Protein AF-A0A7C2TQ72-F1 (afdb_monomer)

Radius of gyration: 16.27 Å; Cα contacts (8 Å, |Δi|>4): 417; chains: 1; bounding box: 36×36×51 Å

Secondary structure (DSSP, 8-state):
--SHHHHHHHHIIIIIII---TT-EEEES-TTSHHHHHHHHHHHHTT-EEEEEESSHHHHHHHHHTT-SEEEETTTS-HHHHHHHHTTTS-EEEEEE-S-TTTHHHHHHHEEEEEEEEE---TT-S-----HHHHHHTT-EEEE-----HHHHHHHHHHHHTTSS---EEEEEEGGGHHHHHHHHHTT--SSEEEEE-

Sequence (198 aa):
AAFPLVFLTAWHMLVTRAGVRPGETVLVIAAGSGVGMAAIQIAKLFGARVLATAGTEAKLQKAKELGADEVINHSTQDLLQEVKRLTERRGVDIVIEHVGTAVFEKCVLSLAPGGRLVTCGVTSGYETRLDLRYLFSRQLSLLGSFMGSKGELLEAFTFFVQGRLKPIIDRIFPLEEAAAAQRLMEERAHFGKILLKP

Structure (mmCIF, N/CA/C/O backbone):
data_AF-A0A7C2TQ72-F1
#
_entry.id   AF-A0A7C2TQ72-F1
#
loop_
_atom_site.group_PDB
_atom_site.id
_atom_site.type_symbol
_atom_site.label_atom_id
_atom_site.label_alt_id
_atom_site.label_comp_id
_atom_site.label_asym_id
_atom_site.label_entity_id
_atom_site.label_seq_id
_atom_site.pdbx_PDB_ins_code
_atom_site.Cartn_x
_atom_site.Cartn_y
_atom_site.Cartn_z
_atom_site.occupancy
_atom_site.B_iso_or_equiv
_atom_site.auth_seq_id
_atom_site.auth_comp_id
_atom_site.auth_asym_id
_atom_site.auth_atom_id
_atom_site.pdbx_PDB_model_num
ATOM 1 N N . ALA A 1 1 ? -0.143 -8.608 -19.940 1.00 87.94 1 ALA A N 1
ATOM 2 C CA . ALA A 1 1 ? 1.087 -8.715 -19.120 1.00 87.94 1 ALA A CA 1
ATOM 3 C C . ALA A 1 1 ? 1.027 -7.940 -17.792 1.00 87.94 1 ALA A C 1
ATOM 5 O O . ALA A 1 1 ? 1.505 -8.457 -16.796 1.00 87.94 1 ALA A O 1
ATOM 6 N N . ALA A 1 2 ? 0.449 -6.729 -17.731 1.00 94.31 2 ALA A N 1
ATOM 7 C CA . ALA A 1 2 ? 0.560 -5.851 -16.552 1.00 94.31 2 ALA A CA 1
ATOM 8 C C . ALA A 1 2 ? -0.348 -6.186 -15.344 1.00 94.31 2 ALA A C 1
ATOM 10 O O . ALA A 1 2 ? -0.064 -5.736 -14.238 1.00 94.31 2 ALA A O 1
ATOM 11 N N . PHE A 1 3 ? -1.435 -6.936 -15.550 1.00 96.12 3 PHE A N 1
ATOM 12 C CA . PHE A 1 3 ? -2.470 -7.163 -14.534 1.00 96.12 3 PHE A CA 1
ATOM 13 C C . PHE A 1 3 ? -2.121 -8.235 -13.478 1.00 96.12 3 PHE A C 1
ATOM 15 O O . PHE A 1 3 ? -2.123 -7.910 -12.293 1.00 96.12 3 PHE A O 1
ATOM 22 N N . PRO A 1 4 ? -1.784 -9.491 -13.842 1.00 96.06 4 PRO A N 1
ATOM 23 C CA . PRO A 1 4 ? -1.998 -10.623 -12.936 1.00 96.06 4 PRO A CA 1
ATOM 24 C C . PRO A 1 4 ? -1.265 -10.527 -11.598 1.00 96.06 4 PRO A C 1
ATOM 26 O O . PRO A 1 4 ? -1.890 -10.631 -10.552 1.00 96.06 4 PRO A O 1
ATOM 29 N N . LEU A 1 5 ? 0.049 -10.290 -11.621 1.00 96.75 5 LEU A N 1
ATOM 30 C CA . LEU A 1 5 ? 0.881 -10.388 -10.420 1.00 96.75 5 LEU A CA 1
ATOM 31 C C . LEU A 1 5 ? 0.492 -9.366 -9.345 1.00 96.75 5 LEU A C 1
ATOM 33 O O . LEU A 1 5 ? 0.296 -9.722 -8.190 1.00 96.75 5 LEU A O 1
ATOM 37 N N . VAL A 1 6 ? 0.401 -8.087 -9.715 1.00 96.88 6 VAL A N 1
ATOM 38 C CA . VAL A 1 6 ? 0.225 -7.012 -8.727 1.00 96.88 6 VAL A CA 1
ATOM 39 C C . VAL A 1 6 ? -1.213 -6.908 -8.236 1.00 96.88 6 VAL A C 1
ATOM 41 O O . VAL A 1 6 ? -1.424 -6.626 -7.060 1.00 96.88 6 VAL A O 1
ATOM 44 N N . PHE A 1 7 ? -2.189 -7.193 -9.103 1.00 98.19 7 PHE A N 1
ATOM 45 C CA . PHE A 1 7 ? -3.590 -7.241 -8.699 1.00 98.19 7 PHE A CA 1
ATOM 46 C C . PHE A 1 7 ? -3.885 -8.467 -7.846 1.00 98.19 7 PHE A C 1
ATOM 48 O O . PHE A 1 7 ? -4.606 -8.322 -6.870 1.00 98.19 7 PHE A O 1
ATOM 55 N N . LEU A 1 8 ? -3.286 -9.629 -8.133 1.00 98.50 8 LEU A N 1
ATOM 56 C CA . LEU A 1 8 ? -3.414 -10.802 -7.267 1.00 98.50 8 LEU A CA 1
ATOM 57 C C . LEU A 1 8 ? -2.892 -10.517 -5.857 1.00 98.50 8 LEU A C 1
ATOM 59 O O . LEU A 1 8 ? -3.605 -10.747 -4.886 1.00 98.50 8 LEU A O 1
ATOM 63 N N . THR A 1 9 ? -1.680 -9.970 -5.742 1.00 98.31 9 THR A N 1
ATOM 64 C CA . THR A 1 9 ? -1.101 -9.645 -4.433 1.00 98.31 9 THR A CA 1
ATOM 65 C C . THR A 1 9 ? -1.949 -8.615 -3.687 1.00 98.31 9 THR A C 1
ATOM 67 O O . THR A 1 9 ? -2.278 -8.826 -2.523 1.00 98.31 9 THR A O 1
ATOM 70 N N . ALA A 1 10 ? -2.348 -7.519 -4.34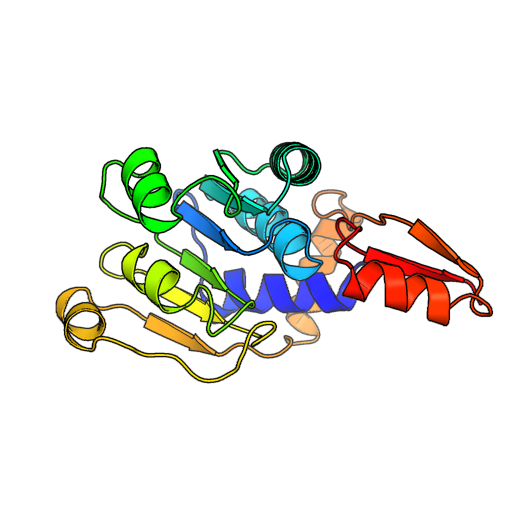3 1.00 98.44 10 ALA A N 1
ATOM 71 C CA . ALA A 1 10 ? -3.170 -6.487 -3.707 1.00 98.44 10 ALA A CA 1
ATOM 72 C C . ALA A 1 10 ? -4.566 -7.006 -3.317 1.00 98.44 10 ALA A C 1
ATOM 74 O O . ALA A 1 10 ? -5.068 -6.656 -2.249 1.00 98.44 10 ALA A O 1
ATOM 75 N N . TRP A 1 11 ? -5.167 -7.869 -4.144 1.00 98.69 11 TRP A N 1
ATOM 76 C CA . TRP A 1 11 ? -6.440 -8.529 -3.855 1.00 98.69 11 TRP A CA 1
ATOM 77 C C . TRP A 1 11 ? -6.322 -9.421 -2.629 1.00 98.69 11 TRP A C 1
ATOM 79 O O . TRP A 1 11 ? -7.085 -9.258 -1.682 1.00 98.69 11 TRP A O 1
ATOM 89 N N . HIS A 1 12 ? -5.317 -10.296 -2.593 1.00 98.69 12 HIS A N 1
ATOM 90 C CA . HIS A 1 12 ? -5.090 -11.172 -1.451 1.00 98.69 12 HIS A CA 1
ATOM 91 C C . HIS A 1 12 ? -4.866 -10.364 -0.164 1.00 98.69 12 HIS A C 1
ATOM 93 O O . HIS A 1 12 ? -5.465 -10.662 0.868 1.00 98.69 12 HIS A O 1
ATOM 99 N N . MET A 1 13 ? -4.074 -9.286 -0.225 1.00 98.75 13 MET A N 1
ATOM 100 C CA . MET A 1 13 ? -3.836 -8.418 0.932 1.00 98.75 13 MET A CA 1
ATOM 101 C C . MET A 1 13 ? -5.116 -7.748 1.448 1.00 98.75 13 MET A C 1
ATOM 103 O O . MET A 1 13 ? -5.379 -7.797 2.648 1.00 98.75 13 MET A O 1
ATOM 107 N N . LEU A 1 14 ? -5.903 -7.117 0.572 1.00 98.50 14 LEU A N 1
ATOM 108 C CA . LEU A 1 14 ? -7.080 -6.339 0.977 1.00 98.50 14 LEU A CA 1
ATOM 109 C C . LEU A 1 14 ? -8.308 -7.205 1.253 1.00 98.50 14 LEU A C 1
ATOM 111 O O . LEU A 1 14 ? -8.985 -7.012 2.260 1.00 98.50 14 LEU A O 1
ATOM 115 N N . VAL A 1 15 ? -8.611 -8.141 0.362 1.00 98.44 15 VAL A N 1
ATOM 116 C CA . VAL A 1 15 ? -9.861 -8.907 0.388 1.00 98.44 15 VAL A CA 1
ATOM 117 C C . VAL A 1 15 ? -9.726 -10.111 1.311 1.00 98.44 15 VAL A C 1
ATOM 119 O O . VAL A 1 15 ? -10.548 -10.293 2.200 1.00 98.44 15 VAL A O 1
ATOM 122 N N . THR A 1 16 ? -8.660 -10.893 1.168 1.00 98.25 16 THR A N 1
ATOM 123 C CA . THR A 1 16 ? -8.538 -12.176 1.879 1.00 98.25 16 THR A CA 1
ATOM 124 C C . THR A 1 16 ? -7.865 -12.040 3.235 1.00 98.25 16 THR A C 1
ATOM 126 O O . THR A 1 16 ? -8.312 -12.633 4.214 1.00 98.25 16 THR A O 1
ATOM 129 N N . ARG A 1 17 ? -6.774 -11.272 3.316 1.00 98.62 17 ARG A N 1
ATOM 130 C CA . ARG A 1 17 ? -6.015 -11.108 4.562 1.00 98.62 17 ARG A CA 1
ATOM 131 C C . ARG A 1 17 ? -6.629 -10.045 5.452 1.00 98.62 17 ARG A C 1
ATOM 133 O O . ARG A 1 17 ? -6.893 -10.325 6.616 1.00 98.62 17 ARG A O 1
ATOM 140 N N . ALA A 1 18 ? -6.847 -8.844 4.922 1.00 98.56 18 ALA A N 1
ATOM 141 C CA . ALA A 1 18 ? -7.459 -7.783 5.703 1.00 98.56 18 ALA A CA 1
ATOM 142 C C . ALA A 1 18 ? -8.973 -7.998 5.846 1.00 98.56 18 ALA A C 1
ATOM 144 O O . ALA A 1 18 ? -9.495 -7.832 6.941 1.00 98.56 18 ALA A O 1
ATOM 145 N N . GLY A 1 19 ? -9.679 -8.403 4.789 1.00 98.44 19 GLY A N 1
ATOM 146 C CA . GLY A 1 19 ? -11.139 -8.490 4.824 1.00 98.44 19 GLY A CA 1
ATOM 147 C C . GLY A 1 19 ? -11.784 -7.109 4.783 1.00 98.44 19 GLY A C 1
ATOM 148 O O . GLY A 1 19 ? -12.598 -6.798 5.654 1.00 98.44 19 GLY A O 1
ATOM 149 N N . VAL A 1 20 ? -11.372 -6.280 3.815 1.00 98.69 20 VAL A N 1
ATOM 150 C CA . VAL A 1 20 ? -11.868 -4.909 3.623 1.00 98.69 20 VAL A CA 1
ATOM 151 C C . VAL A 1 20 ? -13.392 -4.854 3.520 1.00 98.69 20 VAL A C 1
ATOM 153 O O . VAL A 1 20 ? -14.020 -5.688 2.864 1.00 98.69 20 VAL A O 1
ATOM 156 N N . ARG A 1 21 ? -13.989 -3.856 4.174 1.00 98.31 21 ARG A N 1
ATOM 157 C CA . ARG A 1 21 ? -15.437 -3.626 4.210 1.00 98.31 21 ARG A CA 1
ATOM 158 C C . ARG A 1 21 ? -15.787 -2.217 3.721 1.00 98.31 21 ARG A C 1
ATOM 160 O O . ARG A 1 21 ? -14.982 -1.298 3.882 1.00 98.31 21 ARG A O 1
ATOM 167 N N . PRO A 1 22 ? -17.002 -2.017 3.179 1.00 98.44 22 PRO A N 1
ATOM 168 C CA . PRO A 1 22 ? -17.492 -0.684 2.849 1.00 98.44 22 PRO A CA 1
ATOM 169 C C . PRO A 1 22 ? -17.429 0.269 4.047 1.00 98.44 22 PRO A C 1
ATOM 171 O O . PRO A 1 22 ? -17.750 -0.116 5.172 1.00 98.44 22 PRO A O 1
ATOM 174 N N . GLY A 1 23 ? -17.028 1.516 3.798 1.00 97.81 23 GLY A N 1
ATOM 175 C CA . GLY A 1 23 ? -16.918 2.565 4.817 1.00 97.81 23 GLY A CA 1
ATOM 176 C C . GLY A 1 23 ? -15.626 2.551 5.642 1.00 97.81 23 GLY A C 1
ATOM 177 O O . GLY A 1 23 ? -15.343 3.534 6.325 1.00 97.81 23 GLY A O 1
ATOM 178 N N . GLU A 1 24 ? -14.810 1.498 5.561 1.00 98.75 24 GLU A N 1
ATOM 179 C CA . GLU A 1 24 ? -13.492 1.492 6.200 1.00 98.75 24 GLU A CA 1
ATOM 180 C C . GLU A 1 24 ? -12.530 2.471 5.520 1.00 98.75 24 GLU A C 1
ATOM 182 O O . GLU A 1 24 ? -12.627 2.753 4.323 1.00 98.75 24 GLU A O 1
ATOM 187 N N . THR A 1 25 ? -11.565 2.978 6.286 1.00 98.94 25 THR A N 1
ATOM 188 C CA . THR A 1 25 ? -10.475 3.806 5.769 1.00 98.94 25 THR A CA 1
ATOM 189 C C . THR A 1 25 ? -9.218 2.964 5.565 1.00 98.94 25 THR A C 1
ATOM 191 O O . THR A 1 25 ? -8.726 2.325 6.496 1.00 98.94 25 THR A O 1
ATOM 194 N N . VAL A 1 26 ? -8.667 2.995 4.354 1.00 98.94 26 VAL A N 1
ATOM 195 C CA . VAL A 1 26 ? -7.472 2.254 3.941 1.00 98.94 26 VAL A CA 1
ATOM 196 C C . VAL A 1 26 ? -6.336 3.231 3.656 1.00 98.94 26 VAL A C 1
ATOM 198 O O . VAL A 1 26 ? -6.474 4.119 2.819 1.00 98.94 26 VAL A O 1
ATOM 201 N N . LEU A 1 27 ? -5.192 3.042 4.309 1.00 98.94 27 LEU A N 1
ATOM 202 C CA . LEU A 1 27 ? -3.936 3.701 3.961 1.00 98.94 27 LEU A CA 1
ATOM 203 C C . LEU A 1 27 ? -3.134 2.818 3.003 1.00 98.94 27 LEU A C 1
ATOM 205 O O . LEU A 1 27 ? -2.708 1.721 3.365 1.00 98.94 27 LEU A O 1
ATOM 209 N N . VAL A 1 28 ? -2.885 3.312 1.795 1.00 98.88 28 VAL A N 1
ATOM 210 C CA . VAL A 1 28 ? -2.061 2.651 0.783 1.00 98.88 28 VAL A CA 1
ATOM 211 C C . VAL A 1 28 ? -0.689 3.308 0.728 1.00 98.88 28 VAL A C 1
ATOM 213 O O . VAL A 1 28 ? -0.548 4.475 0.348 1.00 98.88 28 VAL A O 1
ATOM 216 N N . ILE A 1 29 ? 0.343 2.545 1.081 1.00 98.62 29 ILE A N 1
ATOM 217 C CA . ILE A 1 29 ? 1.726 3.001 0.997 1.00 98.62 29 ILE A CA 1
ATOM 218 C C . ILE A 1 29 ? 2.253 2.840 -0.431 1.00 98.62 29 ILE A C 1
ATOM 220 O O . ILE A 1 29 ? 1.990 1.840 -1.094 1.00 98.62 29 ILE A O 1
ATOM 224 N N . ALA A 1 30 ? 3.034 3.825 -0.888 1.00 97.62 30 ALA A N 1
ATOM 225 C CA . ALA A 1 30 ? 3.708 3.811 -2.185 1.00 97.62 30 ALA A CA 1
ATOM 226 C C . ALA A 1 30 ? 2.740 3.612 -3.367 1.00 97.62 30 ALA A C 1
ATOM 228 O O . ALA A 1 30 ? 2.906 2.713 -4.188 1.00 97.62 30 ALA A O 1
ATOM 229 N N . ALA A 1 31 ? 1.769 4.516 -3.499 1.00 97.56 31 ALA A N 1
ATOM 230 C CA . ALA A 1 31 ? 0.726 4.537 -4.527 1.00 97.56 31 ALA A CA 1
ATOM 231 C C . ALA A 1 31 ? 1.235 4.369 -5.969 1.00 97.56 31 ALA A C 1
ATOM 233 O O . ALA A 1 31 ? 0.544 3.800 -6.806 1.00 97.56 31 ALA A O 1
ATOM 234 N N . GLY A 1 32 ? 2.448 4.851 -6.262 1.00 95.50 32 GLY A N 1
ATOM 235 C CA . GLY A 1 32 ? 3.065 4.701 -7.581 1.00 95.50 32 GLY A CA 1
ATOM 236 C C . GLY A 1 32 ? 3.670 3.329 -7.870 1.00 95.50 32 GLY A C 1
ATOM 237 O O . GLY A 1 32 ? 4.138 3.112 -8.985 1.00 95.50 32 GLY A O 1
ATOM 238 N N . SER A 1 33 ? 3.693 2.417 -6.897 1.00 96.81 33 SER A N 1
ATOM 239 C CA . SER A 1 33 ? 4.116 1.033 -7.098 1.00 96.81 33 SER A CA 1
ATOM 240 C C . SER A 1 33 ? 3.012 0.225 -7.786 1.00 96.81 33 SER A C 1
ATOM 242 O O . SER A 1 33 ? 1.845 0.615 -7.806 1.00 96.81 33 SER A O 1
ATOM 244 N N . GLY A 1 34 ? 3.366 -0.949 -8.312 1.00 97.31 34 GLY A N 1
ATOM 245 C CA . GLY A 1 34 ? 2.378 -1.858 -8.889 1.00 97.31 34 GLY A CA 1
ATOM 246 C C . GLY A 1 34 ? 1.322 -2.338 -7.882 1.00 97.31 34 GLY A C 1
ATOM 247 O O . GLY A 1 34 ? 0.149 -2.419 -8.236 1.00 97.31 34 GLY A O 1
ATOM 248 N N . VAL A 1 35 ? 1.723 -2.633 -6.638 1.00 97.81 35 VAL A N 1
ATOM 249 C CA . VAL A 1 35 ? 0.795 -3.055 -5.572 1.00 97.81 35 VAL A CA 1
ATOM 250 C C . VAL A 1 35 ? -0.041 -1.870 -5.095 1.00 97.81 35 VAL A C 1
ATOM 252 O O . VAL A 1 35 ? -1.253 -2.006 -4.968 1.00 97.81 35 VAL A O 1
ATOM 255 N N . GLY A 1 36 ? 0.569 -0.696 -4.909 1.00 98.19 36 GLY A N 1
ATOM 256 C CA . GLY A 1 36 ? -0.114 0.515 -4.458 1.00 98.19 36 GLY A CA 1
ATOM 257 C C . GLY A 1 36 ? -1.215 0.959 -5.422 1.00 98.19 36 GLY A C 1
ATOM 258 O O . GLY A 1 36 ? -2.357 1.148 -5.004 1.00 98.19 36 GLY A O 1
ATOM 259 N N . MET A 1 37 ? -0.923 1.029 -6.726 1.00 98.06 37 MET A N 1
ATOM 260 C CA . MET A 1 37 ? -1.931 1.405 -7.728 1.00 98.06 37 MET A CA 1
ATOM 261 C C . MET A 1 37 ? -3.112 0.421 -7.785 1.00 98.06 37 MET A C 1
ATOM 263 O O . MET A 1 37 ? -4.241 0.818 -8.074 1.00 98.06 37 MET A O 1
ATOM 267 N N . ALA A 1 38 ? -2.858 -0.868 -7.532 1.00 98.56 38 ALA A N 1
ATOM 268 C CA . ALA A 1 38 ? -3.884 -1.903 -7.540 1.00 98.56 38 ALA A CA 1
ATOM 269 C C . ALA A 1 38 ? -4.709 -1.846 -6.248 1.00 98.56 38 ALA A C 1
ATOM 271 O O . ALA A 1 38 ? -5.934 -1.920 -6.298 1.00 98.56 38 ALA A O 1
ATOM 272 N N . ALA A 1 39 ? -4.049 -1.640 -5.106 1.00 98.75 39 ALA A N 1
ATOM 273 C CA . ALA A 1 39 ? -4.679 -1.529 -3.798 1.00 98.75 39 ALA A CA 1
ATOM 274 C C . ALA A 1 39 ? -5.645 -0.341 -3.710 1.00 98.75 39 ALA A C 1
ATOM 276 O O . ALA A 1 39 ? -6.726 -0.502 -3.153 1.00 98.75 39 ALA A O 1
ATOM 277 N N . ILE A 1 40 ? -5.312 0.813 -4.305 1.00 98.88 40 ILE A N 1
ATOM 278 C CA . ILE A 1 40 ? -6.236 1.960 -4.390 1.00 98.88 40 ILE A CA 1
ATOM 279 C C . ILE A 1 40 ? -7.533 1.532 -5.082 1.00 98.88 40 ILE A C 1
ATOM 281 O O . ILE A 1 40 ? -8.612 1.644 -4.507 1.00 98.88 40 ILE A O 1
ATOM 285 N N . GLN A 1 41 ? -7.423 0.978 -6.290 1.00 98.81 41 GLN A N 1
ATOM 286 C CA . GLN A 1 41 ? -8.587 0.594 -7.088 1.00 98.81 41 GLN A CA 1
ATOM 287 C C . GLN A 1 41 ? -9.424 -0.489 -6.403 1.00 98.81 41 GLN A C 1
ATOM 289 O O . GLN A 1 41 ? -10.648 -0.398 -6.388 1.00 98.81 41 GLN A O 1
ATOM 294 N N . ILE A 1 42 ? -8.778 -1.493 -5.801 1.00 98.75 42 ILE A N 1
ATOM 295 C CA . ILE A 1 42 ? -9.465 -2.568 -5.077 1.00 98.75 42 ILE A CA 1
ATOM 296 C C . ILE A 1 42 ? -10.155 -2.011 -3.829 1.00 98.75 42 ILE A C 1
ATOM 298 O O . ILE A 1 42 ? -11.325 -2.293 -3.613 1.00 98.75 42 ILE A O 1
ATOM 302 N N . ALA A 1 43 ? -9.508 -1.163 -3.032 1.00 98.81 43 ALA A N 1
ATOM 303 C CA . ALA A 1 43 ? -10.164 -0.560 -1.872 1.00 98.81 43 ALA A CA 1
ATOM 304 C C . ALA A 1 43 ? -11.406 0.258 -2.284 1.00 98.81 43 ALA A C 1
ATOM 306 O O . ALA A 1 43 ? -12.472 0.111 -1.683 1.00 98.81 43 ALA A O 1
ATOM 307 N N . LYS A 1 44 ? -11.317 1.044 -3.368 1.00 98.75 44 LYS A N 1
ATOM 308 C CA . LYS A 1 44 ? -12.475 1.776 -3.913 1.00 98.75 44 LYS A CA 1
ATOM 309 C C . LYS A 1 44 ? -13.562 0.856 -4.457 1.00 98.75 44 LYS A C 1
ATOM 311 O O . LYS A 1 44 ? -14.740 1.142 -4.252 1.00 98.75 44 LYS A O 1
ATOM 316 N N . LEU A 1 45 ? -13.194 -0.262 -5.082 1.00 98.50 45 LEU A N 1
ATOM 317 C CA . LEU A 1 45 ? -14.135 -1.285 -5.547 1.00 98.50 45 LEU A CA 1
ATOM 318 C C . LEU A 1 45 ? -15.026 -1.808 -4.409 1.00 98.50 45 LEU A C 1
ATOM 320 O O . LEU A 1 45 ? -16.206 -2.070 -4.637 1.00 98.50 45 LEU A O 1
ATOM 324 N N . PHE A 1 46 ? -14.471 -1.912 -3.199 1.00 98.50 46 PHE A N 1
ATOM 325 C CA . PHE A 1 46 ? -15.158 -2.362 -1.984 1.00 98.50 46 PHE A CA 1
ATOM 326 C C . PHE A 1 46 ? -15.790 -1.219 -1.167 1.00 98.50 46 PHE A C 1
ATOM 328 O O . PHE A 1 46 ? -16.251 -1.446 -0.052 1.00 98.50 46 PHE A O 1
ATOM 335 N N . GLY A 1 47 ? -15.848 0.005 -1.704 1.00 98.50 47 GLY A N 1
ATOM 336 C CA . GLY A 1 47 ? -16.502 1.139 -1.044 1.00 98.50 47 GLY A CA 1
ATOM 337 C C . GLY A 1 47 ? -15.730 1.706 0.150 1.00 98.50 47 GLY A C 1
ATOM 338 O O . GLY A 1 47 ? -16.333 2.331 1.023 1.00 98.50 47 GLY A O 1
ATOM 339 N N . ALA A 1 48 ? -14.417 1.482 0.218 1.00 98.81 48 ALA A N 1
ATOM 340 C CA . ALA A 1 48 ? -13.568 2.084 1.236 1.00 98.81 48 ALA A CA 1
ATOM 341 C C . ALA A 1 48 ? -13.213 3.547 0.904 1.00 98.81 48 ALA A C 1
ATOM 343 O O . ALA A 1 48 ? -13.204 3.975 -0.260 1.00 98.81 48 ALA A O 1
ATOM 344 N N . ARG A 1 49 ? -12.859 4.308 1.943 1.00 98.81 49 ARG A N 1
ATOM 345 C CA . ARG A 1 49 ? -12.134 5.580 1.824 1.00 98.81 49 ARG A CA 1
ATOM 346 C C . ARG A 1 49 ? -10.637 5.284 1.741 1.00 98.81 49 ARG A C 1
ATOM 348 O O . ARG A 1 49 ? -10.130 4.482 2.518 1.00 98.81 49 ARG A O 1
ATOM 355 N N . VAL A 1 50 ? -9.914 5.922 0.830 1.00 98.94 50 VAL A N 1
ATOM 356 C CA . VAL A 1 50 ? -8.508 5.630 0.536 1.00 98.94 50 VAL A CA 1
ATOM 357 C C . VAL A 1 50 ? -7.637 6.858 0.772 1.00 98.94 50 VAL A C 1
ATOM 359 O O . VAL A 1 50 ? -7.808 7.891 0.129 1.00 98.94 50 VAL A O 1
ATOM 362 N N . LEU A 1 51 ? -6.660 6.708 1.664 1.00 98.94 51 LEU A N 1
ATOM 363 C CA . LEU A 1 51 ? -5.525 7.612 1.837 1.00 98.94 51 LEU A CA 1
ATOM 364 C C . LEU A 1 51 ? -4.324 6.980 1.130 1.00 98.94 51 LEU A C 1
ATOM 366 O O . LEU A 1 51 ? -3.994 5.829 1.405 1.00 98.94 51 LEU A O 1
ATOM 370 N N . ALA A 1 52 ? -3.648 7.699 0.242 1.00 98.81 52 ALA A N 1
ATOM 371 C CA . ALA A 1 52 ? -2.541 7.149 -0.540 1.00 98.81 52 ALA A CA 1
ATOM 372 C C . ALA A 1 52 ? -1.251 7.962 -0.369 1.00 98.81 52 ALA A C 1
ATOM 374 O O . ALA A 1 52 ? -1.285 9.188 -0.306 1.00 98.81 52 ALA A O 1
ATOM 375 N N . THR A 1 53 ? -0.093 7.298 -0.325 1.00 98.62 53 THR A N 1
ATOM 376 C CA . THR A 1 53 ? 1.201 7.982 -0.153 1.00 98.62 53 THR A CA 1
ATOM 377 C C . THR A 1 53 ? 2.081 7.872 -1.394 1.00 98.62 53 THR A C 1
ATOM 379 O O . THR A 1 53 ? 2.206 6.806 -1.997 1.00 98.62 53 THR A O 1
ATOM 382 N N . ALA A 1 54 ? 2.749 8.959 -1.777 1.00 97.94 54 ALA A N 1
ATOM 383 C CA . ALA A 1 54 ? 3.769 8.964 -2.831 1.00 97.94 54 ALA A CA 1
ATOM 384 C C . ALA A 1 54 ? 4.817 10.056 -2.571 1.00 97.94 54 ALA A C 1
ATOM 386 O O . ALA A 1 54 ? 4.617 10.902 -1.710 1.00 97.94 54 ALA A O 1
ATOM 387 N N . GLY A 1 55 ? 5.956 9.997 -3.268 1.00 96.31 55 GLY A N 1
ATOM 388 C CA . GLY A 1 55 ? 7.090 10.906 -3.024 1.00 96.31 55 GLY A CA 1
ATOM 389 C C . GLY A 1 55 ? 7.136 12.128 -3.945 1.00 96.31 55 GLY A C 1
ATOM 390 O O . GLY A 1 55 ? 8.042 12.944 -3.844 1.00 96.31 55 GLY A O 1
ATOM 391 N N . THR A 1 56 ? 6.207 12.247 -4.897 1.00 97.44 56 THR A N 1
ATOM 392 C CA . THR A 1 56 ? 6.154 13.383 -5.828 1.00 97.44 56 THR A CA 1
ATOM 393 C C . THR A 1 56 ? 4.713 13.756 -6.137 1.00 97.44 56 THR A C 1
ATOM 395 O O . THR A 1 56 ? 3.848 12.881 -6.210 1.00 97.44 56 THR A O 1
ATOM 398 N N . GLU A 1 57 ? 4.467 15.040 -6.396 1.00 97.50 57 GLU A N 1
ATOM 399 C CA . GLU A 1 57 ? 3.122 15.553 -6.684 1.00 97.50 57 GLU A CA 1
ATOM 400 C C . GLU A 1 57 ? 2.499 14.892 -7.920 1.00 97.50 57 GLU A C 1
ATOM 402 O O . GLU A 1 57 ? 1.344 14.479 -7.901 1.00 97.50 57 GLU A O 1
ATOM 407 N N . ALA A 1 58 ? 3.301 14.656 -8.964 1.00 97.31 58 ALA A N 1
ATOM 408 C CA . ALA A 1 58 ? 2.850 13.951 -10.162 1.00 97.31 58 ALA A CA 1
ATOM 409 C C . ALA A 1 58 ? 2.310 12.539 -9.858 1.00 97.31 58 ALA A C 1
ATOM 411 O O . ALA A 1 58 ? 1.350 12.089 -10.481 1.00 97.31 58 ALA A O 1
ATOM 412 N N . LYS A 1 59 ? 2.901 11.825 -8.889 1.00 98.12 59 LYS A N 1
ATOM 413 C CA . LYS A 1 59 ? 2.407 10.503 -8.476 1.00 98.12 59 LYS A CA 1
ATOM 414 C C . LYS A 1 59 ? 1.173 10.600 -7.584 1.00 98.12 59 LYS A C 1
ATOM 416 O O . LYS A 1 59 ? 0.331 9.711 -7.650 1.00 98.12 59 LYS A O 1
ATOM 421 N N . LEU A 1 60 ? 1.059 11.649 -6.771 1.00 98.38 60 LEU A N 1
ATOM 422 C CA . LEU A 1 60 ? -0.138 11.894 -5.963 1.00 98.38 60 LEU A CA 1
ATOM 423 C C . LEU A 1 60 ? -1.344 12.205 -6.851 1.00 98.38 60 LEU A C 1
ATOM 425 O O . LEU A 1 60 ? -2.417 11.648 -6.633 1.00 98.38 60 LEU A O 1
ATOM 429 N N . GLN A 1 61 ? -1.154 13.008 -7.897 1.00 98.31 61 GLN A N 1
ATOM 430 C CA . GLN A 1 61 ? -2.212 13.303 -8.857 1.00 98.31 61 GLN A CA 1
ATOM 431 C C . GLN A 1 61 ? -2.702 12.030 -9.564 1.00 98.31 61 GLN A C 1
ATOM 433 O O . GLN A 1 61 ? -3.901 11.757 -9.574 1.00 98.31 61 GLN A O 1
ATOM 438 N N . LYS A 1 62 ? -1.780 11.176 -10.030 1.00 98.19 62 LYS A N 1
ATOM 439 C CA . LYS A 1 62 ? -2.134 9.852 -10.574 1.00 98.19 62 LYS A CA 1
ATOM 440 C C . LYS A 1 62 ? -2.851 8.962 -9.548 1.00 98.19 62 LYS A C 1
ATOM 442 O O . LYS A 1 62 ? -3.754 8.215 -9.905 1.00 98.19 62 LYS A O 1
ATOM 447 N N . ALA A 1 63 ? -2.483 9.027 -8.265 1.00 98.50 63 ALA A N 1
ATOM 448 C CA . ALA A 1 63 ? -3.181 8.284 -7.214 1.00 98.50 63 ALA A CA 1
ATOM 449 C C . ALA A 1 63 ? -4.633 8.765 -7.025 1.00 98.50 63 ALA A C 1
ATOM 451 O O . ALA A 1 63 ? -5.525 7.932 -6.863 1.00 98.50 63 ALA A O 1
ATOM 452 N N . LYS A 1 64 ? -4.886 10.081 -7.104 1.00 98.50 64 LYS A N 1
ATOM 453 C CA . LYS A 1 64 ? -6.249 10.647 -7.095 1.00 98.50 64 LYS A CA 1
ATOM 454 C C . LYS A 1 64 ? -7.066 10.190 -8.297 1.00 98.50 64 LYS A C 1
ATOM 456 O O . LYS A 1 64 ? -8.212 9.791 -8.132 1.00 98.50 64 LYS A O 1
ATOM 461 N N . GLU A 1 65 ? -6.470 10.177 -9.488 1.00 98.06 65 GLU A N 1
ATOM 462 C CA . GLU A 1 65 ? -7.119 9.678 -10.712 1.00 98.06 65 GLU A CA 1
ATOM 463 C C . GLU A 1 65 ? -7.528 8.199 -10.603 1.00 98.06 65 GLU A C 1
ATOM 465 O O . GLU A 1 65 ? -8.531 7.788 -11.183 1.00 98.06 65 GLU A O 1
ATOM 470 N N . LEU A 1 66 ? -6.794 7.402 -9.818 1.00 98.06 66 LEU A N 1
ATOM 471 C CA . LEU A 1 66 ? -7.151 6.015 -9.497 1.00 98.06 66 LEU A CA 1
ATOM 472 C C . LEU A 1 66 ? -8.242 5.875 -8.426 1.00 98.06 66 LEU A C 1
ATOM 474 O O . LEU A 1 66 ? -8.702 4.760 -8.176 1.00 98.06 66 LEU A O 1
ATOM 478 N N . GLY A 1 67 ? -8.647 6.977 -7.797 1.00 98.25 67 GLY A N 1
ATOM 479 C CA . GLY A 1 67 ? -9.709 7.024 -6.798 1.00 98.25 67 GLY A CA 1
ATOM 480 C C . GLY A 1 67 ? -9.237 7.201 -5.356 1.00 98.25 67 GLY A C 1
ATOM 481 O O . GLY A 1 67 ? -10.054 7.024 -4.457 1.00 98.25 67 GLY A O 1
ATOM 482 N N . ALA A 1 68 ? -7.966 7.536 -5.100 1.00 98.75 68 ALA A N 1
ATOM 483 C CA . ALA A 1 68 ? -7.562 7.952 -3.756 1.00 98.75 68 ALA A CA 1
ATOM 484 C C . ALA A 1 68 ? -8.334 9.217 -3.344 1.00 98.75 68 ALA A C 1
ATOM 486 O O . ALA A 1 68 ? -8.312 10.214 -4.065 1.00 98.75 68 ALA A O 1
ATOM 487 N N . ASP A 1 69 ? -9.001 9.172 -2.190 1.00 98.81 69 ASP A N 1
ATOM 488 C CA . ASP A 1 69 ? -9.774 10.303 -1.666 1.00 98.81 69 ASP A CA 1
ATOM 489 C C . ASP A 1 69 ? -8.840 11.377 -1.094 1.00 98.81 69 ASP A C 1
ATOM 491 O O . ASP A 1 69 ? -9.077 12.570 -1.246 1.00 98.81 69 ASP A O 1
ATOM 495 N N . GLU A 1 70 ? -7.744 10.942 -0.471 1.00 98.69 70 GLU A N 1
ATOM 496 C CA . GLU A 1 70 ? -6.735 11.805 0.134 1.00 98.69 70 GLU A CA 1
ATOM 497 C C . GLU A 1 70 ? -5.333 11.320 -0.227 1.00 98.69 70 GLU A C 1
ATOM 499 O O . GLU A 1 70 ? -5.090 10.121 -0.405 1.00 98.69 70 GLU A O 1
ATOM 504 N N . VAL A 1 71 ? -4.380 12.247 -0.300 1.00 98.75 71 VAL A N 1
ATOM 505 C CA . VAL A 1 71 ? -3.000 11.935 -0.682 1.00 98.75 71 VAL A CA 1
ATOM 506 C C . VAL A 1 71 ? -1.990 12.597 0.248 1.00 98.75 71 VAL A C 1
ATOM 508 O O . VAL A 1 71 ? -2.213 13.705 0.726 1.00 98.75 71 VAL A O 1
ATOM 511 N N . ILE A 1 72 ? -0.878 11.905 0.502 1.00 98.75 72 ILE A N 1
ATOM 512 C CA . ILE A 1 72 ? 0.191 12.347 1.405 1.00 98.75 72 ILE A CA 1
ATOM 513 C C . ILE A 1 72 ? 1.529 12.287 0.667 1.00 98.75 72 ILE A C 1
ATOM 515 O O . ILE A 1 72 ? 1.964 11.212 0.230 1.00 98.75 72 ILE A O 1
ATOM 519 N N . ASN A 1 73 ? 2.204 13.432 0.566 1.00 98.31 73 ASN A N 1
ATOM 520 C CA . ASN A 1 73 ? 3.557 13.508 0.038 1.00 98.31 73 ASN A CA 1
ATOM 521 C C . ASN A 1 73 ? 4.565 13.138 1.134 1.00 98.31 73 ASN A C 1
ATOM 523 O O . ASN A 1 73 ? 4.941 13.972 1.954 1.00 98.31 73 ASN A O 1
ATOM 527 N N . HIS A 1 74 ? 5.043 11.894 1.147 1.00 95.81 74 HIS A N 1
ATOM 528 C CA . HIS A 1 74 ? 5.961 11.432 2.198 1.00 95.81 74 HIS A CA 1
ATOM 529 C C . HIS A 1 74 ? 7.372 12.037 2.108 1.00 95.81 74 HIS A C 1
ATOM 531 O O . HIS A 1 74 ? 8.191 11.790 2.991 1.00 95.81 74 HIS A O 1
ATOM 537 N N . SER A 1 75 ? 7.677 12.797 1.052 1.00 96.12 75 SER A N 1
ATOM 538 C CA . SER A 1 75 ? 8.942 13.527 0.922 1.00 96.12 75 SER A CA 1
ATOM 539 C C . SER A 1 75 ? 8.905 14.902 1.588 1.00 96.12 75 SER A C 1
ATOM 541 O O . SER A 1 75 ? 9.963 15.450 1.882 1.00 96.12 75 SER A O 1
ATOM 543 N N . THR A 1 76 ? 7.717 15.461 1.838 1.00 97.25 76 THR A N 1
ATOM 544 C CA . THR A 1 76 ? 7.554 16.802 2.431 1.00 97.25 76 THR A CA 1
ATOM 545 C C . THR A 1 76 ? 6.668 16.823 3.675 1.00 97.25 76 THR A C 1
ATOM 547 O O . THR A 1 76 ? 6.658 17.819 4.394 1.00 97.25 76 THR A O 1
ATOM 550 N N . GLN A 1 77 ? 5.940 15.742 3.958 1.00 97.75 77 GLN A N 1
ATOM 551 C CA . GLN A 1 77 ? 5.001 15.638 5.073 1.00 97.75 77 GLN A CA 1
ATOM 552 C C . GLN A 1 77 ? 5.322 14.432 5.960 1.00 97.75 77 GLN A C 1
ATOM 554 O O . GLN A 1 77 ? 5.814 13.401 5.494 1.00 97.75 77 GLN A O 1
ATOM 559 N N . ASP A 1 78 ? 4.981 14.529 7.247 1.00 98.12 78 ASP A N 1
ATOM 560 C CA . ASP A 1 78 ? 5.028 13.376 8.142 1.00 98.12 78 ASP A CA 1
ATOM 561 C C . ASP A 1 78 ? 3.771 12.509 7.991 1.00 98.12 78 ASP A C 1
ATOM 563 O O . ASP A 1 78 ? 2.649 12.967 8.208 1.00 98.12 78 ASP A O 1
ATOM 567 N N . LEU A 1 79 ? 3.979 11.228 7.670 1.00 98.19 79 LEU A N 1
ATOM 568 C CA . LEU A 1 79 ? 2.904 10.258 7.456 1.00 98.19 79 LEU A CA 1
ATOM 569 C C . LEU A 1 79 ? 1.920 10.186 8.631 1.00 98.19 79 LEU A C 1
ATOM 571 O O . LEU A 1 79 ? 0.709 10.202 8.419 1.00 98.19 79 LEU A O 1
ATOM 575 N N . LEU A 1 80 ? 2.426 10.086 9.863 1.00 98.06 80 LEU A N 1
ATOM 576 C CA . LEU A 1 80 ? 1.580 9.862 11.032 1.00 98.06 80 LEU A CA 1
ATOM 577 C C . LEU A 1 80 ? 0.751 11.108 11.357 1.00 98.06 80 LEU A C 1
ATOM 579 O O . LEU A 1 80 ? -0.424 10.984 11.712 1.00 98.06 80 LEU A O 1
ATOM 583 N N . GLN A 1 81 ? 1.345 12.298 11.247 1.00 98.56 81 GLN A N 1
ATOM 584 C CA . GLN A 1 81 ? 0.616 13.547 11.470 1.00 98.56 81 GLN A CA 1
ATOM 585 C C . GLN A 1 81 ? -0.486 13.749 10.430 1.00 98.56 81 GLN A C 1
ATOM 587 O O . GLN A 1 81 ? -1.615 14.065 10.806 1.00 98.56 81 GLN A O 1
ATOM 592 N N . GLU A 1 82 ? -0.206 13.488 9.152 1.00 98.69 82 GLU A N 1
ATOM 593 C CA . GLU A 1 82 ? -1.215 13.628 8.101 1.00 98.69 82 GLU A CA 1
ATOM 594 C C . GLU A 1 82 ? -2.339 12.603 8.232 1.00 98.69 82 GLU A C 1
ATOM 596 O O . GLU A 1 82 ? -3.508 12.975 8.134 1.00 98.69 82 GLU A O 1
ATOM 601 N N . VAL A 1 83 ? -2.031 11.342 8.556 1.00 98.75 83 VAL A N 1
ATOM 602 C CA . VAL A 1 83 ? -3.083 10.354 8.837 1.00 98.75 83 VAL A CA 1
ATOM 603 C C . VAL A 1 83 ? -3.958 10.824 9.996 1.00 98.75 83 VAL A C 1
ATOM 605 O O . VAL A 1 83 ? -5.183 10.802 9.879 1.00 98.75 83 VAL A O 1
ATOM 608 N N . LYS A 1 84 ? -3.371 11.304 11.099 1.00 98.44 84 LYS A N 1
ATOM 609 C CA . LYS A 1 84 ? -4.150 11.841 12.225 1.00 98.44 84 LYS A CA 1
ATOM 610 C C . LYS A 1 84 ? -5.002 13.036 11.810 1.00 98.44 84 LYS A C 1
ATOM 612 O O . LYS A 1 84 ? -6.151 13.106 12.225 1.00 98.44 84 LYS A O 1
ATOM 617 N N . ARG A 1 85 ? -4.483 13.954 10.995 1.00 98.69 85 ARG A N 1
ATOM 618 C CA . ARG A 1 85 ? -5.243 15.110 10.502 1.00 98.69 85 ARG A CA 1
ATOM 619 C C . ARG A 1 85 ? -6.443 14.673 9.657 1.00 98.69 85 ARG A C 1
ATOM 621 O O . ARG A 1 85 ? -7.553 15.128 9.898 1.00 98.69 85 ARG A O 1
ATOM 628 N N . LEU A 1 86 ? -6.226 13.761 8.711 1.00 98.62 86 LEU A N 1
ATOM 629 C CA . LEU A 1 86 ? -7.232 13.297 7.745 1.00 98.62 86 LEU A CA 1
ATOM 630 C C . LEU A 1 86 ? -8.296 12.362 8.342 1.00 98.62 86 LEU A C 1
ATOM 632 O O . LEU A 1 86 ? -9.369 12.186 7.757 1.00 98.62 86 LEU A O 1
ATOM 636 N N . THR A 1 87 ? -7.987 11.748 9.485 1.00 98.56 87 THR A N 1
ATOM 637 C CA . THR A 1 87 ? -8.858 10.794 10.192 1.00 98.56 87 THR A CA 1
ATOM 638 C C . THR A 1 87 ? -9.362 11.326 11.530 1.00 98.56 87 THR A C 1
ATOM 640 O O . THR A 1 87 ? -9.820 10.542 12.356 1.00 98.56 87 THR A O 1
ATOM 643 N N . GLU A 1 88 ? -9.226 12.631 11.791 1.00 97.94 88 GLU A N 1
ATOM 644 C CA . GLU A 1 88 ? -9.644 13.251 13.060 1.00 97.94 88 GLU A CA 1
ATOM 645 C C . GLU A 1 88 ? -9.063 12.519 14.286 1.00 97.94 88 GLU A C 1
ATOM 647 O O . GLU A 1 88 ? -9.696 12.327 15.320 1.00 97.94 88 GLU A O 1
ATOM 652 N N . ARG A 1 89 ? -7.803 12.090 14.151 1.00 97.81 89 ARG A N 1
ATOM 653 C CA . ARG A 1 89 ? -6.992 11.352 15.132 1.00 97.81 89 ARG A CA 1
ATOM 654 C C . ARG A 1 89 ? -7.468 9.926 15.425 1.00 97.81 89 ARG A C 1
ATOM 656 O O . ARG A 1 89 ? -6.844 9.270 16.260 1.00 97.81 89 ARG A O 1
ATOM 663 N N . ARG A 1 90 ? -8.491 9.418 14.727 1.00 98.12 90 ARG A N 1
ATOM 664 C CA . ARG A 1 90 ? -8.955 8.024 14.842 1.00 98.12 90 ARG A CA 1
ATOM 665 C C . ARG A 1 90 ? -7.905 7.026 14.345 1.00 98.12 90 ARG A C 1
ATOM 667 O O . ARG A 1 90 ? -7.708 5.991 14.981 1.00 98.12 90 ARG A O 1
ATOM 674 N N . GLY A 1 91 ? -7.230 7.347 13.241 1.00 98.69 91 GLY A N 1
ATOM 675 C CA . GLY A 1 91 ? -6.410 6.410 12.469 1.00 98.69 91 GLY A CA 1
ATOM 676 C C . GLY A 1 91 ? -7.209 5.673 11.387 1.00 98.69 91 GLY A C 1
ATOM 677 O O . GLY A 1 91 ? -8.409 5.901 11.213 1.00 98.69 91 GLY A O 1
ATOM 678 N N . VAL A 1 92 ? -6.527 4.795 10.648 1.00 98.94 92 VAL A N 1
ATOM 679 C CA . VAL A 1 92 ? -7.099 4.007 9.540 1.00 98.94 92 VAL A CA 1
ATOM 680 C C . VAL A 1 92 ? -7.415 2.570 9.948 1.00 98.94 92 VAL A C 1
ATOM 682 O O . VAL A 1 92 ? -6.739 1.987 10.791 1.00 98.94 92 VAL A O 1
ATOM 685 N N . ASP A 1 93 ? -8.420 1.967 9.325 1.00 98.94 93 ASP A N 1
ATOM 686 C CA . ASP A 1 93 ? -8.825 0.587 9.603 1.00 98.94 93 ASP A CA 1
ATOM 687 C C . ASP A 1 93 ? -7.835 -0.423 9.005 1.00 98.94 93 ASP A C 1
ATOM 689 O O . ASP A 1 93 ? -7.547 -1.455 9.615 1.00 98.94 93 ASP A O 1
ATOM 693 N N . ILE A 1 94 ? -7.278 -0.113 7.828 1.00 98.94 94 ILE A N 1
ATOM 694 C CA . ILE A 1 94 ? -6.337 -0.983 7.112 1.00 98.94 94 ILE A CA 1
ATOM 695 C C . ILE A 1 94 ? -5.114 -0.195 6.661 1.00 98.94 94 ILE A C 1
ATOM 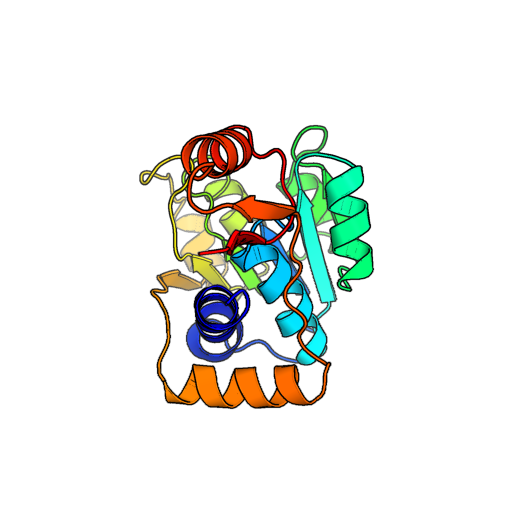697 O O . ILE A 1 94 ? -5.251 0.901 6.121 1.00 98.94 94 ILE A O 1
ATOM 701 N N . VAL A 1 95 ? -3.925 -0.781 6.792 1.00 98.94 95 VAL A N 1
ATOM 702 C CA . VAL 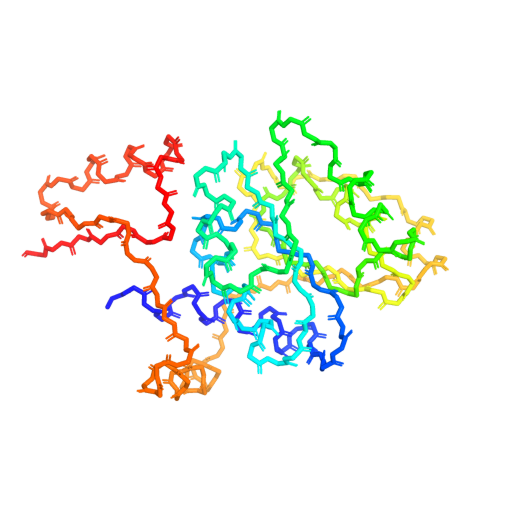A 1 95 ? -2.721 -0.312 6.093 1.00 98.94 95 VAL A CA 1
ATOM 703 C C . VAL A 1 95 ? -2.232 -1.387 5.126 1.00 98.94 95 VAL A C 1
ATOM 705 O O . VAL A 1 95 ? -2.042 -2.537 5.524 1.00 98.94 95 VAL A O 1
ATOM 708 N N . ILE A 1 96 ? -1.996 -1.001 3.872 1.00 98.75 96 ILE A N 1
ATOM 709 C CA . ILE A 1 96 ? -1.330 -1.817 2.852 1.00 98.75 96 ILE A CA 1
ATOM 710 C C . ILE A 1 96 ? 0.114 -1.350 2.725 1.00 98.75 96 ILE A C 1
ATOM 712 O O . ILE A 1 96 ? 0.389 -0.239 2.268 1.00 98.75 96 ILE A O 1
ATOM 716 N N . GLU A 1 97 ? 1.024 -2.214 3.157 1.00 98.38 97 GLU A N 1
ATOM 717 C CA . GLU A 1 97 ? 2.432 -1.916 3.391 1.00 98.38 97 GLU A CA 1
ATOM 718 C C . GLU A 1 97 ? 3.307 -2.886 2.570 1.00 98.38 97 GLU A C 1
ATOM 720 O O . GLU A 1 97 ? 2.975 -4.054 2.398 1.00 98.38 97 GLU A O 1
ATOM 725 N N . HIS A 1 98 ? 4.405 -2.413 1.987 1.00 97.94 98 HIS A N 1
ATOM 726 C CA . HIS A 1 98 ? 5.381 -3.273 1.286 1.00 97.94 98 HIS A CA 1
ATOM 727 C C . HIS A 1 98 ? 6.771 -2.611 1.155 1.00 97.94 98 HIS A C 1
ATOM 729 O O . HIS A 1 98 ? 7.641 -3.036 0.380 1.00 97.94 98 HIS A O 1
ATOM 735 N N . VAL A 1 99 ? 6.959 -1.487 1.841 1.00 97.75 99 VAL A N 1
ATOM 736 C CA . VAL A 1 99 ? 8.175 -0.680 1.865 1.00 97.75 99 VAL A CA 1
ATOM 737 C C . VAL A 1 99 ? 9.098 -1.155 2.985 1.00 97.75 99 VAL A C 1
ATOM 739 O O . VAL A 1 99 ? 10.304 -1.150 2.779 1.00 97.75 99 VAL A O 1
ATOM 742 N N . GLY A 1 100 ? 8.593 -1.609 4.128 1.00 97.12 100 GLY A N 1
ATOM 743 C CA . GLY A 1 100 ? 9.385 -2.153 5.231 1.00 97.12 100 GLY A CA 1
ATOM 744 C C . GLY A 1 100 ? 9.945 -1.087 6.177 1.00 97.12 100 GLY A C 1
ATOM 745 O O . GLY A 1 100 ? 9.253 -0.123 6.524 1.00 97.12 100 GLY A O 1
ATOM 746 N N . THR A 1 101 ? 11.199 -1.279 6.607 1.00 97.56 101 THR A N 1
ATOM 747 C CA . THR A 1 101 ? 11.859 -0.570 7.723 1.00 97.56 101 THR A CA 1
ATOM 748 C C . THR A 1 101 ? 11.550 0.926 7.814 1.00 97.56 101 THR A C 1
ATOM 750 O O . THR A 1 101 ? 11.207 1.402 8.894 1.00 97.56 101 THR A O 1
ATOM 753 N N . ALA A 1 102 ? 11.618 1.669 6.704 1.00 96.31 102 ALA A N 1
ATOM 754 C CA . ALA A 1 102 ? 11.494 3.129 6.709 1.00 96.31 102 ALA A CA 1
ATOM 755 C C . ALA A 1 102 ? 10.120 3.671 7.150 1.00 96.31 102 ALA A C 1
ATOM 757 O O . ALA A 1 102 ? 10.030 4.823 7.576 1.00 96.31 102 ALA A O 1
ATOM 758 N N . VAL A 1 103 ? 9.043 2.888 7.025 1.00 97.00 103 VAL A N 1
ATOM 759 C CA . VAL A 1 103 ? 7.669 3.376 7.269 1.00 97.00 103 VAL A CA 1
ATOM 760 C C . VAL A 1 103 ? 6.863 2.512 8.229 1.00 97.00 103 VAL A C 1
ATOM 762 O O . VAL A 1 103 ? 5.809 2.956 8.686 1.00 97.00 103 VAL A O 1
ATOM 765 N N . PHE A 1 104 ? 7.334 1.306 8.548 1.00 97.88 104 PHE A N 1
ATOM 766 C CA . PHE A 1 104 ? 6.544 0.301 9.258 1.00 97.88 104 PHE A CA 1
ATOM 767 C C . PHE A 1 104 ? 6.030 0.787 10.622 1.00 97.88 104 PHE A C 1
ATOM 769 O O . PHE A 1 104 ? 4.835 0.694 10.893 1.00 97.88 104 PHE A O 1
ATOM 776 N N . GLU A 1 105 ? 6.884 1.394 11.452 1.00 97.25 105 GLU A N 1
ATOM 777 C CA . GLU A 1 105 ? 6.471 1.919 12.763 1.00 97.25 105 GLU A CA 1
ATOM 778 C C . GLU A 1 105 ? 5.368 2.982 12.625 1.00 97.25 105 GLU A C 1
ATOM 780 O O . GLU A 1 105 ? 4.328 2.906 13.283 1.00 97.25 105 GLU A O 1
ATOM 785 N N . LYS A 1 106 ? 5.538 3.937 11.700 1.00 97.56 106 LYS A N 1
ATOM 786 C CA . LYS A 1 106 ? 4.523 4.967 11.424 1.00 97.56 106 LYS A CA 1
ATOM 787 C C . LYS A 1 106 ? 3.223 4.356 10.905 1.00 97.56 106 LYS A C 1
ATOM 789 O O . LYS A 1 106 ? 2.153 4.848 11.255 1.00 97.56 106 LYS A O 1
ATOM 794 N N . CYS A 1 107 ? 3.297 3.285 10.116 1.00 98.25 107 CYS A N 1
ATOM 795 C CA . CYS A 1 107 ? 2.128 2.546 9.644 1.00 98.25 107 CYS A CA 1
ATOM 796 C C . CYS A 1 107 ? 1.361 1.900 10.806 1.00 98.25 107 CYS A C 1
ATOM 798 O O . CYS A 1 107 ? 0.148 2.076 10.898 1.00 98.25 107 CYS A O 1
ATOM 800 N N . VAL A 1 108 ? 2.053 1.236 11.739 1.00 98.44 108 VAL A N 1
ATOM 801 C CA . VAL A 1 108 ? 1.427 0.649 12.939 1.00 98.44 108 VAL A CA 1
ATOM 802 C C . VAL A 1 108 ? 0.756 1.726 13.796 1.00 98.44 108 VAL A C 1
ATOM 804 O O . VAL A 1 108 ? -0.386 1.565 14.225 1.00 98.44 108 VAL A O 1
ATOM 807 N N . LEU A 1 109 ? 1.428 2.860 14.008 1.00 9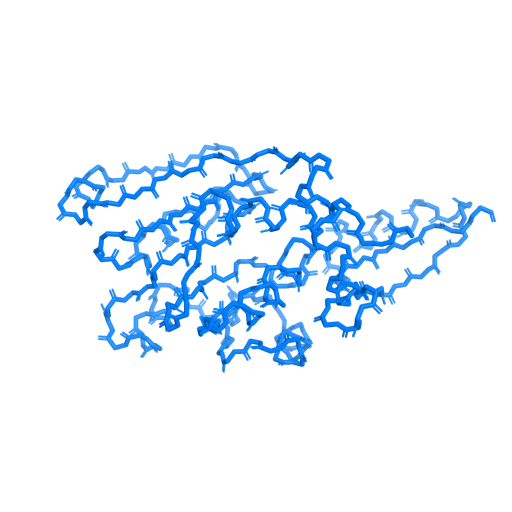8.00 109 LEU A N 1
ATOM 808 C CA . LEU A 1 109 ? 0.877 3.979 14.782 1.00 98.00 109 LEU A CA 1
ATOM 809 C C . LEU A 1 109 ? -0.316 4.660 14.093 1.00 98.00 109 LEU A C 1
ATOM 811 O O . LEU A 1 109 ? -1.162 5.238 14.776 1.00 98.00 109 LEU A O 1
ATOM 815 N N . SER A 1 110 ? -0.389 4.574 12.764 1.00 98.56 110 SER A N 1
ATOM 816 C CA . SER A 1 110 ? -1.452 5.156 11.936 1.00 98.56 110 SER A CA 1
ATOM 817 C C . SER A 1 110 ? -2.750 4.349 11.939 1.00 98.56 110 SER A C 1
ATOM 819 O O . SER A 1 110 ? -3.786 4.889 11.552 1.00 98.56 110 SER A O 1
ATOM 821 N N . LEU A 1 111 ? -2.724 3.084 12.374 1.00 98.88 111 LEU A N 1
ATOM 822 C CA . LEU A 1 111 ? -3.932 2.269 12.514 1.00 98.88 111 LEU A CA 1
ATOM 823 C C . LEU A 1 111 ? -4.908 2.900 13.507 1.00 98.88 111 LEU A C 1
ATOM 825 O O . LEU A 1 111 ? -4.481 3.674 14.356 1.00 98.88 111 LEU A O 1
ATOM 829 N N . ALA A 1 112 ? -6.190 2.561 13.414 1.00 98.69 112 ALA A N 1
ATOM 830 C CA . ALA A 1 112 ? -7.224 2.758 14.427 1.00 98.69 112 ALA A CA 1
ATOM 831 C C . ALA A 1 112 ? -7.243 1.573 15.419 1.00 98.69 112 ALA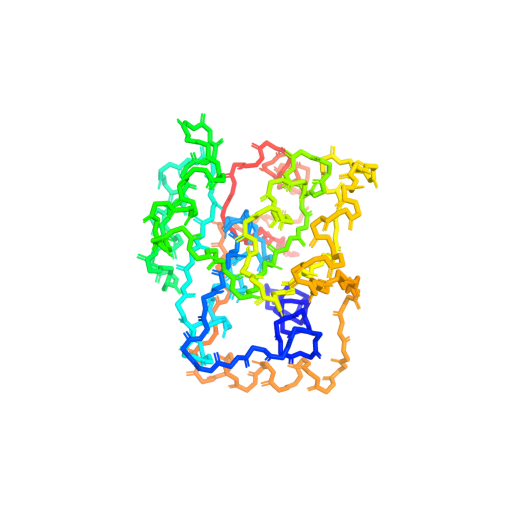 A C 1
ATOM 833 O O . ALA A 1 112 ? -6.631 0.539 15.141 1.00 98.69 112 ALA A O 1
ATOM 834 N N . PRO A 1 113 ? -7.911 1.678 16.588 1.00 98.56 113 PRO A N 1
ATOM 835 C CA . PRO A 1 113 ? -8.183 0.503 17.420 1.00 98.56 113 PRO A CA 1
ATOM 836 C C . PRO A 1 113 ? -8.892 -0.603 16.620 1.00 98.56 113 PRO A C 1
ATOM 838 O O . PRO A 1 113 ? -9.813 -0.313 15.862 1.00 98.56 113 PRO A O 1
ATOM 841 N N . GLY A 1 114 ? -8.442 -1.850 16.765 1.00 98.56 114 GLY A N 1
ATOM 842 C CA . GLY A 1 114 ? -8.897 -2.999 15.973 1.00 98.56 114 GLY A CA 1
ATOM 843 C C . GLY A 1 114 ? -8.370 -3.033 14.532 1.00 98.56 114 GLY A C 1
ATOM 844 O O . GLY A 1 114 ? -8.743 -3.919 13.765 1.00 98.56 114 GLY A O 1
ATOM 845 N N . GLY A 1 115 ? -7.521 -2.077 14.145 1.00 98.75 115 GLY A N 1
ATOM 846 C CA . GLY A 1 115 ? -7.002 -1.965 12.788 1.00 98.75 115 GLY A CA 1
ATOM 847 C C . GLY A 1 115 ? -6.010 -3.069 12.417 1.00 98.75 115 GLY A C 1
ATOM 848 O O . GLY A 1 115 ? -5.361 -3.686 13.271 1.00 98.75 115 GLY A O 1
ATOM 849 N N . ARG A 1 116 ? -5.853 -3.285 11.110 1.00 98.75 116 ARG A N 1
ATOM 850 C CA . ARG A 1 116 ? -4.969 -4.307 10.534 1.00 98.75 116 ARG A CA 1
ATOM 851 C C . ARG A 1 116 ? -3.955 -3.733 9.553 1.00 98.75 116 ARG A C 1
ATOM 853 O O . ARG A 1 116 ? -4.308 -3.055 8.593 1.00 98.75 116 ARG A O 1
ATOM 860 N N . LEU A 1 117 ? -2.686 -4.054 9.760 1.00 98.81 117 LEU A N 1
ATOM 861 C CA . LEU A 1 117 ? -1.624 -3.806 8.790 1.00 98.81 117 LEU A CA 1
ATOM 862 C C . LEU A 1 117 ? -1.334 -5.106 8.051 1.00 98.81 117 LEU A C 1
ATOM 864 O O . LEU A 1 117 ? -1.088 -6.133 8.683 1.00 98.81 117 LEU A O 1
ATOM 868 N N . VAL A 1 118 ? -1.331 -5.052 6.722 1.00 98.81 118 VAL A N 1
ATOM 869 C CA . VAL A 1 118 ? -0.914 -6.169 5.871 1.00 98.81 118 VAL A CA 1
ATOM 870 C C . VAL A 1 118 ? 0.361 -5.789 5.138 1.00 98.81 118 VAL A C 1
ATOM 872 O O . VAL A 1 118 ? 0.391 -4.757 4.468 1.00 98.81 118 VAL A O 1
ATOM 875 N N . THR A 1 119 ? 1.393 -6.627 5.243 1.00 98.31 119 THR A N 1
ATOM 876 C CA . THR A 1 119 ? 2.671 -6.429 4.549 1.00 98.31 119 THR A CA 1
ATOM 877 C C . THR A 1 119 ? 3.030 -7.593 3.633 1.00 98.31 119 THR A C 1
ATOM 879 O O . THR A 1 119 ? 2.782 -8.751 3.971 1.00 98.31 119 THR A O 1
ATOM 882 N N . CYS A 1 120 ? 3.589 -7.298 2.457 1.00 97.69 120 CYS A N 1
ATOM 883 C CA . CYS A 1 120 ? 4.036 -8.309 1.487 1.00 97.69 120 CYS A CA 1
ATOM 884 C C . CYS A 1 120 ? 5.470 -8.101 0.978 1.00 97.69 120 CYS A C 1
ATOM 886 O O . CYS A 1 120 ? 5.881 -8.749 0.013 1.00 97.69 120 CYS A O 1
ATOM 888 N N . GLY A 1 121 ? 6.219 -7.159 1.553 1.00 95.94 121 GLY A N 1
ATOM 889 C CA . GLY A 1 121 ? 7.536 -6.797 1.042 1.00 95.94 121 GLY A CA 1
ATOM 890 C C . GLY A 1 121 ? 8.287 -5.822 1.938 1.00 95.94 121 GLY A C 1
ATOM 891 O O . GLY A 1 121 ? 7.719 -5.205 2.832 1.00 95.94 121 GLY A O 1
ATOM 892 N N . VAL A 1 122 ? 9.586 -5.697 1.676 1.00 96.81 122 VAL A N 1
ATOM 893 C CA . VAL A 1 122 ? 10.564 -5.043 2.561 1.00 96.81 122 VAL A CA 1
ATOM 894 C C . VAL A 1 122 ? 11.543 -4.173 1.762 1.00 96.81 122 VAL A C 1
ATOM 896 O O . VAL A 1 122 ? 12.754 -4.230 1.944 1.00 96.81 122 VAL A O 1
ATOM 899 N N . THR A 1 123 ? 11.018 -3.375 0.825 1.00 95.56 123 THR A N 1
ATOM 900 C CA . THR A 1 123 ? 11.801 -2.597 -0.168 1.00 95.56 123 THR A CA 1
ATOM 901 C C . THR A 1 123 ? 12.941 -1.748 0.429 1.00 95.56 123 THR A C 1
ATOM 903 O O . THR A 1 123 ? 13.966 -1.552 -0.212 1.00 95.56 123 THR A O 1
ATOM 906 N N . SER A 1 124 ? 12.756 -1.205 1.630 1.00 95.94 124 SER A N 1
ATOM 907 C CA . SER A 1 124 ? 13.698 -0.326 2.340 1.00 95.94 124 SER A CA 1
ATOM 908 C C . SER A 1 124 ? 14.493 -1.032 3.443 1.00 95.94 124 SER A C 1
ATOM 910 O O . SER A 1 124 ? 15.318 -0.390 4.086 1.00 95.94 124 SER A O 1
ATOM 912 N N . GLY A 1 125 ? 14.241 -2.323 3.671 1.00 96.44 125 GLY A N 1
ATOM 913 C CA . GLY A 1 125 ? 14.821 -3.103 4.761 1.00 96.44 125 GLY A CA 1
ATOM 914 C C . GLY A 1 125 ? 13.797 -4.030 5.418 1.00 96.44 125 GLY A C 1
ATOM 915 O O . GLY A 1 125 ? 12.587 -3.772 5.375 1.00 96.44 125 GLY A O 1
ATOM 916 N N . TYR A 1 126 ? 14.302 -5.116 6.010 1.00 95.62 126 TYR A N 1
ATOM 917 C CA . TYR A 1 126 ? 13.511 -6.211 6.584 1.00 95.62 126 TYR A CA 1
ATOM 918 C C . TYR A 1 126 ? 13.401 -6.184 8.116 1.00 95.62 126 TYR A C 1
ATOM 920 O O . TYR A 1 126 ? 12.597 -6.926 8.674 1.00 95.62 126 TYR A O 1
ATOM 928 N N . GLU A 1 127 ? 14.167 -5.334 8.802 1.00 96.25 127 GLU A N 1
ATOM 929 C CA . GLU A 1 127 ? 14.123 -5.211 10.264 1.00 96.25 127 GLU A CA 1
ATOM 930 C C . GLU A 1 127 ? 13.297 -4.000 10.686 1.00 96.25 127 GLU A C 1
ATOM 932 O O . GLU A 1 127 ? 13.381 -2.927 10.089 1.00 96.25 127 GLU A O 1
ATOM 937 N N . THR A 1 128 ? 12.488 -4.139 11.730 1.00 94.31 128 THR A N 1
ATOM 938 C CA . THR A 1 128 ? 11.705 -3.020 12.251 1.00 94.31 128 THR A CA 1
ATOM 939 C C . THR A 1 128 ? 11.473 -3.153 13.746 1.00 94.31 128 THR A C 1
ATOM 941 O O . THR A 1 128 ? 11.514 -4.249 14.307 1.00 94.31 128 THR A O 1
ATOM 944 N N . ARG A 1 129 ? 11.220 -2.018 14.396 1.00 90.94 129 ARG A N 1
ATOM 945 C CA . ARG A 1 129 ? 10.865 -1.956 15.808 1.00 90.94 129 ARG A CA 1
ATOM 946 C C . ARG A 1 129 ? 9.348 -1.945 15.942 1.00 90.94 129 ARG A C 1
ATOM 948 O O . ARG A 1 129 ? 8.662 -1.161 15.293 1.00 90.94 129 ARG A O 1
ATOM 955 N N . LEU A 1 130 ? 8.839 -2.778 16.843 1.00 94.62 130 LEU A N 1
ATOM 956 C CA . LEU A 1 130 ? 7.432 -2.800 17.211 1.00 94.62 130 LEU A CA 1
ATOM 957 C C . LEU A 1 130 ? 7.286 -2.535 18.707 1.00 94.62 130 LEU A C 1
ATOM 959 O O . LEU A 1 130 ? 7.797 -3.284 19.537 1.00 94.62 130 LEU A O 1
ATOM 963 N N . ASP A 1 131 ? 6.560 -1.477 19.052 1.00 94.50 131 ASP A N 1
ATOM 964 C CA . ASP A 1 131 ? 6.152 -1.234 20.429 1.00 94.50 131 ASP A CA 1
ATOM 965 C C . ASP A 1 131 ? 4.879 -2.029 20.744 1.00 94.50 131 ASP A C 1
ATOM 967 O O . ASP A 1 131 ? 3.769 -1.692 20.315 1.00 94.50 131 ASP A O 1
ATOM 971 N N . LEU A 1 132 ? 5.057 -3.104 21.516 1.00 97.56 132 LEU A N 1
ATOM 972 C CA . LEU A 1 132 ? 3.997 -4.047 21.869 1.00 97.56 132 LEU A CA 1
ATOM 973 C C . LEU A 1 132 ? 2.848 -3.399 22.649 1.00 97.56 132 LEU A C 1
ATOM 975 O O . LEU A 1 132 ? 1.734 -3.922 22.615 1.00 97.56 132 LEU A O 1
ATOM 979 N N . ARG A 1 133 ? 3.072 -2.249 23.300 1.00 97.25 133 ARG A N 1
ATOM 980 C CA . ARG A 1 133 ? 2.016 -1.533 24.029 1.00 97.25 133 ARG A CA 1
ATOM 981 C C . ARG A 1 133 ? 0.883 -1.133 23.103 1.00 97.25 133 ARG A C 1
ATOM 983 O O . ARG A 1 133 ? -0.276 -1.302 23.466 1.00 97.25 133 ARG A O 1
ATOM 990 N N . TYR A 1 134 ? 1.192 -0.664 21.895 1.00 95.81 134 TYR A N 1
ATOM 991 C CA . TYR A 1 134 ? 0.163 -0.330 20.911 1.00 95.81 134 TYR A CA 1
ATOM 992 C C . TYR A 1 134 ? -0.526 -1.572 20.358 1.00 95.81 134 TYR A C 1
ATOM 994 O O . TYR A 1 134 ? -1.736 -1.536 20.154 1.00 95.81 134 TYR A O 1
ATOM 1002 N N . LEU A 1 135 ? 0.221 -2.663 20.162 1.00 97.62 135 LEU A N 1
ATOM 1003 C CA . LEU A 1 135 ? -0.319 -3.914 19.637 1.00 97.62 135 LEU A CA 1
ATOM 1004 C C . LEU A 1 135 ? -1.450 -4.442 20.529 1.00 97.62 135 LEU A C 1
ATOM 1006 O O . LEU A 1 135 ? -2.566 -4.616 20.042 1.00 97.62 135 LEU A O 1
ATOM 1010 N N . PHE A 1 136 ? -1.196 -4.636 21.829 1.00 97.81 136 PHE A N 1
ATOM 1011 C CA . PHE A 1 136 ? -2.212 -5.209 22.719 1.00 97.81 136 PHE A CA 1
ATOM 1012 C C . PHE A 1 136 ? -3.271 -4.187 23.152 1.00 97.81 136 PHE A C 1
ATOM 1014 O O . PHE A 1 136 ? -4.454 -4.518 23.167 1.00 97.81 136 PHE A O 1
ATOM 1021 N N . SER A 1 137 ? -2.893 -2.940 23.473 1.00 98.06 137 SER A N 1
ATOM 1022 C CA . SER A 1 137 ? -3.861 -1.965 24.017 1.00 98.06 137 SER A CA 1
ATOM 1023 C C . SER A 1 137 ? -4.889 -1.517 22.982 1.00 98.06 137 SER A C 1
ATOM 1025 O O . SER A 1 137 ? -6.015 -1.175 23.334 1.00 98.06 137 SER A O 1
ATOM 1027 N N . ARG A 1 138 ? -4.513 -1.543 21.699 1.00 98.25 138 ARG A N 1
ATOM 1028 C CA . ARG A 1 138 ? -5.383 -1.178 20.578 1.00 98.25 138 ARG A CA 1
ATOM 1029 C C . ARG A 1 138 ? -5.864 -2.389 19.787 1.00 98.25 138 ARG A C 1
ATOM 1031 O O . ARG A 1 138 ? -6.556 -2.189 18.796 1.00 98.25 138 ARG A O 1
ATOM 1038 N N . GLN A 1 139 ? -5.506 -3.604 20.208 1.00 98.38 139 GLN A N 1
ATOM 1039 C CA . GLN A 1 139 ? -5.907 -4.866 19.576 1.00 98.38 139 GLN A CA 1
ATOM 1040 C C . GLN A 1 139 ? -5.597 -4.892 18.068 1.00 98.38 139 GLN A C 1
ATOM 1042 O O . GLN A 1 139 ? -6.451 -5.213 17.244 1.00 98.38 139 GLN A O 1
ATOM 1047 N N . LEU A 1 140 ? -4.381 -4.483 17.697 1.00 98.75 140 LEU A N 1
ATOM 1048 C CA . LEU A 1 140 ? -3.977 -4.401 16.292 1.00 98.75 140 LEU A CA 1
ATOM 1049 C C . LEU A 1 140 ? -3.660 -5.792 15.734 1.00 98.75 140 LEU A C 1
ATOM 1051 O O . LEU A 1 140 ? -3.175 -6.669 16.448 1.00 98.75 140 LEU A O 1
ATOM 1055 N N . SER A 1 141 ? -3.864 -5.965 14.431 1.00 98.69 141 SER A N 1
ATOM 1056 C CA . SER A 1 141 ? -3.454 -7.167 13.697 1.00 98.69 141 SER A CA 1
ATOM 1057 C C . SER A 1 141 ? -2.314 -6.850 12.732 1.00 98.69 141 SER A C 1
ATOM 1059 O O . SER A 1 141 ? -2.434 -5.946 11.907 1.00 98.69 141 SER A O 1
ATOM 1061 N N . LEU A 1 142 ? -1.219 -7.608 12.802 1.00 98.31 142 LEU A N 1
ATOM 1062 C CA . LEU A 1 142 ? -0.110 -7.529 11.847 1.00 98.31 142 LEU A CA 1
ATOM 1063 C C . LEU A 1 142 ? -0.096 -8.801 11.001 1.00 98.31 142 LEU A C 1
ATOM 1065 O O . LEU A 1 142 ? 0.076 -9.901 11.523 1.00 98.31 142 LEU A O 1
ATOM 1069 N N . LEU A 1 143 ? -0.314 -8.655 9.697 1.00 98.75 143 LEU A N 1
ATOM 1070 C CA . LEU A 1 143 ? -0.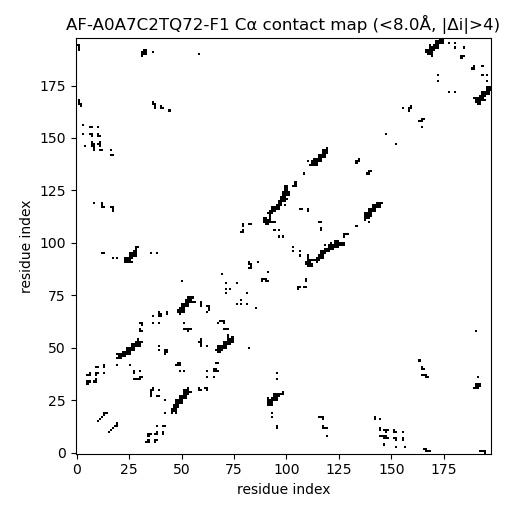571 -9.764 8.786 1.00 98.75 143 LEU A CA 1
ATOM 1071 C C . LEU A 1 143 ? 0.501 -9.808 7.692 1.00 98.75 143 LEU A C 1
ATOM 1073 O O . LEU A 1 143 ? 0.644 -8.874 6.908 1.00 98.75 143 LEU A O 1
ATOM 1077 N N . GLY A 1 144 ? 1.237 -10.915 7.604 1.00 98.12 144 GLY A N 1
ATOM 1078 C CA . GLY A 1 144 ? 2.127 -11.180 6.470 1.00 98.12 144 GLY A CA 1
ATOM 1079 C C . GLY A 1 144 ? 1.357 -11.764 5.288 1.00 98.12 144 GLY A C 1
ATOM 1080 O O . GLY A 1 144 ? 0.533 -12.653 5.484 1.00 98.12 144 GLY A O 1
ATOM 1081 N N . SER A 1 145 ? 1.630 -11.307 4.072 1.00 97.69 145 SER A N 1
ATOM 1082 C CA . SER A 1 145 ? 0.955 -11.730 2.842 1.00 97.69 145 SER A CA 1
ATOM 1083 C C . SER A 1 145 ? 1.970 -12.082 1.758 1.00 97.69 145 SER A C 1
ATOM 1085 O O . SER A 1 145 ? 2.980 -11.399 1.607 1.00 97.69 145 SER A O 1
ATOM 1087 N N . PHE A 1 146 ? 1.702 -13.128 0.978 1.00 93.81 146 PHE A N 1
ATOM 1088 C CA . PHE A 1 146 ? 2.579 -13.557 -0.109 1.00 93.81 146 PHE A CA 1
ATOM 1089 C C . PHE A 1 146 ? 1.749 -14.086 -1.278 1.00 93.81 146 PHE A C 1
ATOM 1091 O O . PHE A 1 146 ? 1.029 -15.070 -1.129 1.00 93.81 146 PHE A O 1
ATOM 1098 N N . MET A 1 147 ? 1.865 -13.437 -2.441 1.00 91.44 147 MET A N 1
ATOM 1099 C CA . MET A 1 147 ? 1.086 -13.760 -3.645 1.00 91.44 147 MET A CA 1
ATOM 1100 C C . MET A 1 147 ? -0.434 -13.797 -3.364 1.00 91.44 147 MET A C 1
ATOM 1102 O O . MET A 1 147 ? -0.956 -12.896 -2.712 1.00 91.44 147 MET A O 1
ATOM 1106 N N . GLY A 1 148 ? -1.123 -14.808 -3.896 1.00 95.56 148 GLY A N 1
ATOM 1107 C CA . GLY A 1 148 ? -2.536 -15.132 -3.728 1.00 95.56 148 GLY A CA 1
ATOM 1108 C C . GLY A 1 148 ? -2.854 -16.417 -4.506 1.00 95.56 148 GLY A C 1
ATOM 1109 O O . GLY A 1 148 ? -2.007 -16.946 -5.233 1.00 95.56 148 GLY A O 1
ATOM 1110 N N . SER A 1 149 ? -4.064 -16.940 -4.365 1.00 97.50 149 SER A N 1
ATOM 1111 C CA . SER A 1 149 ? -4.516 -18.150 -5.055 1.00 97.50 149 SER A CA 1
ATOM 1112 C C . SER A 1 149 ? -4.963 -17.879 -6.498 1.00 97.50 149 SER A C 1
ATOM 1114 O O . SER A 1 149 ? -5.344 -16.773 -6.880 1.00 97.50 149 SER A O 1
ATOM 1116 N N . LYS A 1 150 ? -4.993 -18.931 -7.325 1.00 97.00 150 LYS A N 1
ATOM 1117 C CA . LYS A 1 150 ? -5.554 -18.845 -8.684 1.00 97.00 150 LYS A CA 1
ATOM 1118 C C . LYS A 1 150 ? -7.034 -18.433 -8.677 1.00 97.00 150 LYS A C 1
ATOM 1120 O O . LYS A 1 150 ? -7.454 -17.727 -9.587 1.00 97.00 150 LYS A O 1
ATOM 1125 N N . GLY A 1 151 ? -7.805 -18.864 -7.675 1.00 98.12 151 GLY A N 1
ATOM 1126 C CA . GLY A 1 151 ? -9.215 -18.489 -7.530 1.00 98.12 151 GLY A CA 1
ATOM 1127 C C . GLY A 1 151 ? -9.381 -16.981 -7.358 1.00 98.12 151 GLY 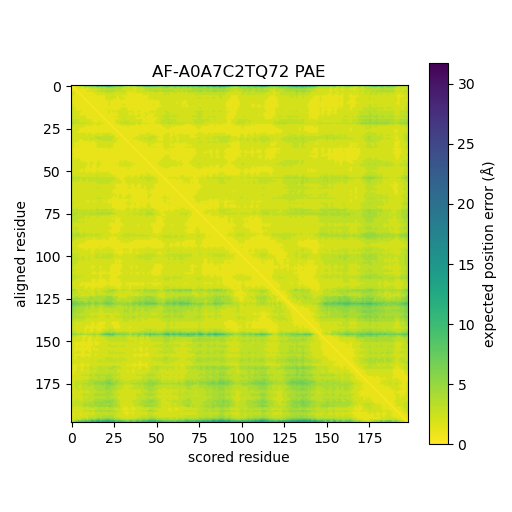A C 1
ATOM 1128 O O . GLY A 1 151 ? -10.124 -16.361 -8.111 1.00 98.12 151 GLY A O 1
ATOM 1129 N N . GLU A 1 152 ? -8.589 -16.384 -6.466 1.00 98.00 152 GLU A N 1
ATOM 1130 C CA . GLU A 1 152 ? -8.565 -14.931 -6.251 1.00 98.00 152 GLU A CA 1
ATOM 1131 C C . GLU A 1 152 ? -8.132 -14.162 -7.503 1.00 98.00 152 GLU A C 1
ATOM 1133 O O . GLU A 1 152 ? -8.697 -13.116 -7.814 1.00 98.00 152 GLU A O 1
ATOM 1138 N N . LEU A 1 153 ? -7.164 -14.683 -8.269 1.00 97.94 153 LEU A N 1
ATOM 1139 C CA . LEU A 1 153 ? -6.780 -14.062 -9.539 1.00 97.94 153 LEU A CA 1
ATOM 1140 C C . LEU A 1 153 ? -7.952 -14.042 -10.524 1.00 97.94 153 LEU A C 1
ATOM 1142 O O . LEU A 1 153 ? -8.181 -13.022 -11.169 1.00 97.94 153 LEU A O 1
ATOM 1146 N N . LEU A 1 154 ? -8.667 -15.161 -10.665 1.00 97.88 154 LEU A N 1
ATOM 1147 C CA . LEU A 1 154 ? -9.815 -15.253 -11.568 1.00 97.88 154 LEU A CA 1
ATOM 1148 C C . LEU A 1 154 ? -10.945 -14.322 -11.126 1.00 97.88 154 LEU A C 1
ATOM 1150 O O . LEU A 1 154 ? -11.545 -13.664 -11.972 1.00 97.88 154 LEU A O 1
ATOM 1154 N N . GLU A 1 155 ? -11.180 -14.208 -9.821 1.00 97.81 155 GLU A N 1
ATOM 1155 C CA . GLU A 1 155 ? -12.148 -13.272 -9.256 1.00 97.81 155 GLU A CA 1
ATOM 1156 C C . GLU A 1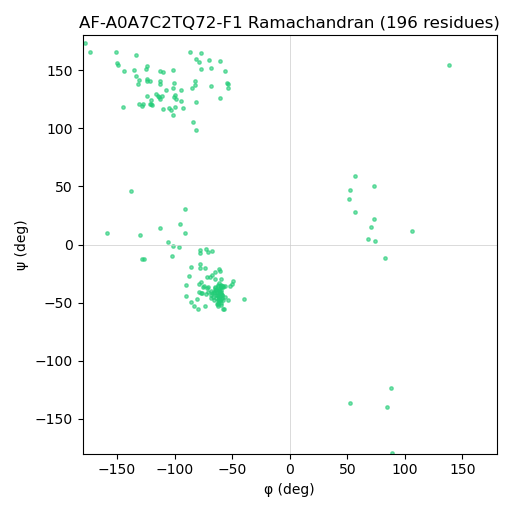 155 ? -11.768 -11.818 -9.567 1.00 97.81 155 GLU A C 1
ATOM 1158 O O . GLU A 1 155 ? -12.549 -11.104 -10.199 1.00 97.81 155 GLU A O 1
ATOM 1163 N N . ALA A 1 156 ? -10.540 -11.400 -9.247 1.00 97.62 156 ALA A N 1
ATOM 1164 C CA . ALA A 1 156 ? -10.036 -10.067 -9.579 1.00 97.62 156 ALA A CA 1
ATOM 1165 C C . ALA A 1 156 ? -10.090 -9.792 -11.095 1.00 97.62 156 ALA A C 1
ATOM 1167 O O . ALA A 1 156 ? -10.385 -8.676 -11.533 1.00 97.62 156 ALA A O 1
ATOM 1168 N N . PHE A 1 157 ? -9.835 -10.817 -11.914 1.00 97.50 157 PHE A N 1
ATOM 1169 C CA . PHE A 1 157 ? -9.869 -10.719 -13.370 1.00 97.50 157 PHE A CA 1
ATOM 1170 C C . PHE A 1 157 ? -11.273 -10.415 -13.909 1.00 97.50 157 PHE A C 1
ATOM 1172 O O . PHE A 1 157 ? -11.387 -9.722 -14.921 1.00 97.50 157 PHE A O 1
ATOM 1179 N N . THR A 1 158 ? -12.345 -10.836 -13.228 1.00 98.12 158 THR A N 1
ATOM 1180 C CA . THR A 1 158 ? -13.714 -10.463 -13.633 1.00 98.12 158 THR A CA 1
ATOM 1181 C C . THR A 1 158 ? -13.905 -8.943 -13.638 1.00 98.12 158 THR A C 1
ATOM 1183 O O . THR A 1 158 ? -14.411 -8.380 -14.610 1.00 98.12 158 THR A O 1
ATOM 1186 N N . PHE A 1 159 ? -13.400 -8.251 -12.615 1.00 98.19 159 PHE A N 1
ATOM 1187 C CA . PHE A 1 159 ? -13.464 -6.792 -12.516 1.00 98.19 159 PHE A CA 1
ATOM 1188 C C . PHE A 1 159 ? -12.534 -6.093 -13.510 1.00 98.19 159 PHE A C 1
ATOM 1190 O O . PHE A 1 159 ? -12.828 -4.980 -13.951 1.00 98.19 159 PHE A O 1
ATOM 1197 N N . PHE A 1 160 ? -11.434 -6.739 -13.899 1.00 97.69 160 PHE A N 1
ATOM 1198 C CA . PHE A 1 160 ? -10.579 -6.257 -14.981 1.00 97.69 160 PHE A CA 1
ATOM 1199 C C . PHE A 1 160 ? -11.285 -6.292 -16.335 1.00 97.69 160 PHE A C 1
ATOM 1201 O O . PHE A 1 160 ? -11.297 -5.285 -17.040 1.00 97.69 160 PHE A O 1
ATOM 1208 N N . VAL A 1 161 ? -11.931 -7.411 -16.674 1.00 97.44 161 VAL A N 1
ATOM 1209 C CA . VAL A 1 161 ? -12.693 -7.549 -17.928 1.00 97.44 161 VAL A CA 1
ATOM 1210 C C . VAL A 1 161 ? -13.855 -6.551 -17.984 1.00 97.44 161 VAL A C 1
ATOM 1212 O O . VAL A 1 161 ? -14.134 -5.992 -19.039 1.00 97.44 161 VAL A O 1
ATOM 1215 N N . GLN A 1 162 ? -14.479 -6.254 -16.841 1.00 97.50 162 GLN A N 1
ATOM 1216 C CA . GLN A 1 162 ? -15.512 -5.216 -16.714 1.00 97.50 162 GLN A CA 1
ATOM 1217 C C . GLN A 1 162 ? -14.966 -3.777 -16.784 1.00 97.50 162 GLN A C 1
ATOM 1219 O O . GLN A 1 162 ? -15.737 -2.823 -16.700 1.00 97.50 162 GLN A O 1
ATOM 1224 N N . GLY A 1 163 ? -13.646 -3.586 -16.875 1.00 97.00 163 GLY A N 1
ATOM 1225 C CA . GLY A 1 163 ? -13.014 -2.267 -16.887 1.00 97.00 163 GLY A CA 1
ATOM 1226 C C . GLY A 1 163 ? -13.061 -1.530 -15.544 1.00 97.00 163 GLY A C 1
ATOM 1227 O O . GLY A 1 163 ? -12.819 -0.326 -15.514 1.00 97.00 163 GLY A O 1
ATOM 1228 N N . ARG A 1 164 ? -13.361 -2.221 -14.438 1.00 97.56 164 ARG A N 1
ATOM 1229 C CA . ARG A 1 164 ? -13.417 -1.648 -13.079 1.00 97.56 164 ARG A CA 1
ATOM 1230 C C . ARG A 1 164 ? -12.063 -1.667 -12.375 1.00 97.56 164 ARG A C 1
ATOM 1232 O O . ARG A 1 164 ? -11.813 -0.822 -11.526 1.00 97.56 164 ARG A O 1
ATOM 1239 N N . LEU A 1 165 ? -11.194 -2.606 -12.744 1.00 98.06 165 LEU A N 1
ATOM 1240 C CA . LEU A 1 165 ? -9.784 -2.623 -12.361 1.00 98.06 165 LEU A CA 1
ATOM 1241 C C . LEU A 1 165 ? -8.935 -2.440 -13.616 1.00 98.06 165 LEU A C 1
ATOM 1243 O O . LEU A 1 165 ? -9.115 -3.162 -14.594 1.00 98.06 165 LEU A O 1
ATOM 1247 N N . LYS A 1 166 ? -8.008 -1.484 -13.607 1.00 96.62 166 LYS A N 1
ATOM 1248 C CA . LYS A 1 166 ? -7.175 -1.152 -14.766 1.00 96.62 166 LYS A CA 1
ATOM 1249 C C . LYS A 1 166 ? -5.700 -1.094 -14.362 1.00 96.62 166 LYS A C 1
ATOM 1251 O O . LYS A 1 166 ? -5.329 -0.298 -13.497 1.00 96.62 166 LYS A O 1
ATOM 1256 N N . PRO A 1 167 ? -4.821 -1.913 -14.964 1.00 95.88 167 PRO A N 1
ATOM 1257 C CA . PRO A 1 167 ? -3.391 -1.754 -14.764 1.00 95.88 167 PRO A CA 1
ATOM 1258 C C . PRO A 1 167 ? -2.925 -0.454 -15.420 1.00 95.88 167 PRO A C 1
ATOM 1260 O O . PRO A 1 167 ? -3.282 -0.173 -16.562 1.00 95.88 167 PRO A O 1
ATOM 1263 N N . ILE A 1 168 ? -2.083 0.305 -14.722 1.00 96.94 168 ILE A N 1
ATOM 1264 C CA . ILE A 1 168 ? -1.419 1.475 -15.295 1.00 96.94 168 ILE A CA 1
ATOM 1265 C C . ILE A 1 168 ? -0.054 1.051 -15.816 1.00 96.94 168 ILE A C 1
ATOM 1267 O O . ILE A 1 168 ? 0.753 0.475 -15.083 1.00 96.94 168 ILE A O 1
ATOM 1271 N N . ILE A 1 169 ? 0.181 1.307 -17.098 1.00 97.12 169 ILE A N 1
ATOM 1272 C CA . ILE A 1 169 ? 1.457 1.067 -17.766 1.00 97.12 169 ILE A CA 1
ATOM 1273 C C . ILE A 1 169 ? 2.120 2.432 -17.941 1.00 97.12 169 ILE A C 1
ATOM 1275 O O . ILE A 1 169 ? 1.562 3.295 -18.610 1.00 97.12 169 ILE A O 1
ATOM 1279 N N . ASP A 1 170 ? 3.282 2.627 -17.322 1.00 96.62 170 ASP A N 1
ATOM 1280 C CA . ASP A 1 170 ? 4.060 3.863 -17.449 1.00 96.62 170 ASP A CA 1
ATOM 1281 C C . ASP A 1 170 ? 4.727 3.923 -18.824 1.00 96.62 170 ASP A C 1
ATOM 1283 O O . ASP A 1 170 ? 4.575 4.893 -19.559 1.00 96.62 170 ASP A O 1
ATOM 1287 N N . ARG A 1 171 ? 5.460 2.857 -19.169 1.00 96.44 171 ARG A N 1
ATOM 1288 C CA . ARG A 1 171 ? 6.274 2.747 -20.382 1.00 96.44 171 ARG A CA 1
ATOM 1289 C C . ARG A 1 171 ? 6.355 1.306 -20.864 1.00 96.44 171 ARG A C 1
ATOM 1291 O O . ARG A 1 171 ? 6.245 0.357 -20.081 1.00 96.44 171 ARG A O 1
ATOM 1298 N N . ILE A 1 172 ? 6.589 1.166 -22.162 1.00 97.81 172 ILE A N 1
ATOM 1299 C CA . ILE A 1 172 ? 6.876 -0.101 -22.829 1.00 97.81 172 ILE A CA 1
ATOM 1300 C C . ILE A 1 172 ? 8.247 0.048 -23.484 1.00 97.81 172 ILE A C 1
ATOM 1302 O O . ILE A 1 172 ? 8.446 0.977 -24.261 1.00 97.81 172 ILE A O 1
ATOM 1306 N N . PHE A 1 173 ? 9.163 -0.855 -23.161 1.00 97.94 173 PHE A N 1
ATOM 1307 C CA . PHE A 1 173 ? 10.505 -0.923 -23.731 1.00 97.94 173 PHE A CA 1
ATOM 1308 C C . PHE A 1 173 ? 10.620 -2.155 -24.642 1.00 97.94 173 PHE A C 1
ATOM 1310 O O . PHE A 1 173 ? 9.975 -3.170 -24.360 1.00 97.94 173 PHE A O 1
ATOM 1317 N N . PRO A 1 174 ? 11.430 -2.118 -25.710 1.00 98.00 174 PRO A N 1
ATOM 1318 C CA . PRO A 1 174 ? 11.911 -3.330 -26.372 1.00 98.00 174 PRO A CA 1
ATOM 1319 C C . PRO A 1 174 ? 12.643 -4.250 -25.381 1.00 98.00 174 PRO A C 1
ATOM 1321 O O . PRO A 1 174 ? 13.256 -3.770 -24.425 1.00 98.00 174 PRO A O 1
ATOM 1324 N N . LEU A 1 175 ? 12.605 -5.570 -25.590 1.00 97.75 175 LEU A N 1
ATOM 1325 C CA . LEU A 1 175 ? 13.284 -6.534 -24.711 1.00 97.75 175 LEU A CA 1
ATOM 1326 C C . LEU A 1 175 ? 14.801 -6.287 -24.636 1.00 97.75 175 LEU A C 1
ATOM 1328 O O . LEU A 1 175 ? 15.391 -6.418 -23.566 1.00 97.75 175 LEU A O 1
ATOM 1332 N N . GLU A 1 176 ? 15.413 -5.865 -25.741 1.00 98.00 176 GLU A N 1
ATOM 1333 C CA . GLU A 1 176 ? 16.824 -5.460 -25.816 1.00 98.00 176 GLU A CA 1
ATOM 1334 C C . GLU A 1 176 ? 17.176 -4.273 -24.898 1.00 98.00 176 GLU A C 1
ATOM 1336 O O . GLU A 1 176 ? 18.314 -4.153 -24.447 1.00 98.00 176 GLU A O 1
ATOM 1341 N N . GLU A 1 177 ? 16.195 -3.449 -24.517 1.00 98.00 177 GLU A N 1
ATOM 1342 C CA . GLU A 1 177 ? 16.365 -2.315 -23.602 1.00 98.00 177 GLU A CA 1
ATOM 1343 C C . GLU A 1 177 ? 16.022 -2.655 -22.137 1.00 98.00 177 GLU A C 1
ATOM 1345 O O . GLU A 1 177 ? 15.837 -1.759 -21.306 1.00 98.00 177 GLU A O 1
ATOM 1350 N N . ALA A 1 178 ? 15.965 -3.940 -21.766 1.00 97.81 178 ALA A N 1
ATOM 1351 C CA . ALA A 1 178 ? 15.619 -4.369 -20.407 1.00 97.81 178 ALA A CA 1
ATOM 1352 C C . ALA A 1 178 ? 16.454 -3.686 -19.306 1.00 97.81 178 ALA A C 1
ATOM 1354 O O . ALA A 1 178 ? 15.919 -3.340 -18.251 1.00 97.81 178 ALA A O 1
ATOM 1355 N N . ALA A 1 179 ? 17.738 -3.420 -19.563 1.00 98.12 179 ALA A N 1
ATOM 1356 C CA . ALA A 1 179 ? 18.600 -2.701 -18.625 1.00 98.12 179 ALA A CA 1
ATOM 1357 C C . ALA A 1 179 ? 18.131 -1.253 -18.379 1.00 98.12 179 ALA A C 1
ATOM 1359 O O . ALA A 1 179 ? 18.168 -0.770 -17.249 1.00 98.12 179 ALA A O 1
ATOM 1360 N N . ALA A 1 180 ? 17.652 -0.552 -19.413 1.00 97.75 180 ALA A N 1
ATOM 1361 C CA . ALA A 1 180 ? 17.106 0.796 -19.263 1.00 97.75 180 ALA A CA 1
ATOM 1362 C C . ALA A 1 180 ? 15.781 0.782 -18.485 1.00 97.75 180 ALA A C 1
ATOM 1364 O O . ALA A 1 180 ? 15.578 1.614 -17.598 1.00 97.75 180 ALA A O 1
ATOM 1365 N N . ALA A 1 181 ? 14.921 -0.205 -18.752 1.00 97.44 181 ALA A N 1
ATOM 1366 C CA . ALA A 1 181 ? 13.688 -0.416 -17.997 1.00 97.44 181 ALA A CA 1
ATOM 1367 C C . ALA A 1 181 ? 13.956 -0.664 -16.498 1.00 97.44 181 ALA A C 1
ATOM 1369 O O . ALA A 1 181 ? 13.250 -0.124 -15.644 1.00 97.44 181 ALA A O 1
ATOM 1370 N N . GLN A 1 182 ? 14.988 -1.448 -16.168 1.00 97.19 182 GLN A N 1
ATOM 1371 C CA . GLN A 1 182 ? 15.391 -1.717 -14.783 1.00 97.19 182 GLN A CA 1
ATOM 1372 C C . GLN A 1 182 ? 15.964 -0.475 -14.091 1.00 97.19 182 GLN A C 1
ATOM 1374 O O . GLN A 1 182 ? 15.530 -0.169 -12.982 1.00 97.19 182 GLN A O 1
ATOM 1379 N N . ARG A 1 183 ? 16.830 0.301 -14.758 1.00 97.88 183 ARG A N 1
ATOM 1380 C CA . ARG A 1 183 ? 17.340 1.576 -14.211 1.00 97.88 183 ARG A CA 1
ATOM 1381 C C . ARG A 1 183 ? 16.212 2.543 -13.851 1.00 97.88 183 ARG A C 1
ATOM 1383 O O . ARG A 1 183 ? 16.179 3.069 -12.743 1.00 97.88 183 ARG A O 1
ATOM 1390 N N . LEU A 1 184 ? 15.216 2.694 -14.728 1.00 96.44 184 LEU A N 1
ATOM 1391 C CA . LEU A 1 184 ? 14.039 3.526 -14.451 1.00 96.44 184 LEU A CA 1
ATOM 1392 C C . LEU A 1 184 ? 13.258 3.054 -13.207 1.00 96.44 184 LEU A C 1
ATOM 1394 O O . LEU A 1 184 ? 12.679 3.855 -12.460 1.00 96.44 184 LEU A O 1
ATOM 1398 N N . MET A 1 185 ? 13.201 1.737 -12.998 1.00 95.25 185 MET A N 1
ATOM 1399 C CA . MET A 1 185 ? 12.566 1.140 -11.829 1.00 95.25 185 MET A CA 1
ATOM 1400 C C . MET A 1 185 ? 13.349 1.444 -10.547 1.00 95.25 185 MET A C 1
ATOM 1402 O O . MET A 1 185 ? 12.736 1.863 -9.562 1.00 95.25 185 MET A O 1
ATOM 1406 N N . GLU A 1 186 ? 14.673 1.283 -10.577 1.00 94.50 186 GLU A N 1
ATOM 1407 C CA . GLU A 1 186 ? 15.590 1.560 -9.461 1.00 94.50 186 GLU A CA 1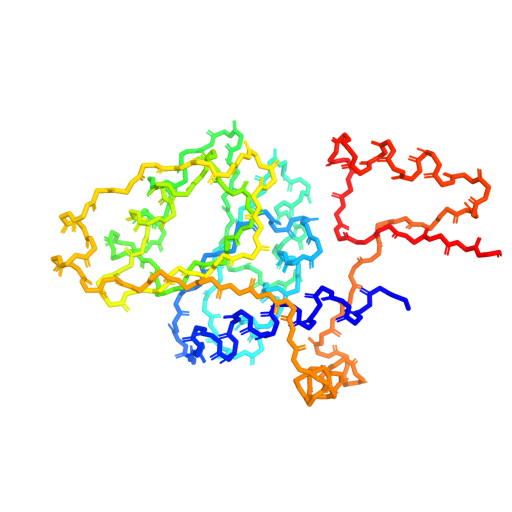
ATOM 1408 C C . GLU A 1 186 ? 15.574 3.035 -9.046 1.00 94.50 186 GLU A C 1
ATOM 1410 O O . GLU A 1 186 ? 15.435 3.343 -7.862 1.00 94.50 186 GLU A O 1
ATOM 1415 N N . GLU A 1 187 ? 15.586 3.948 -10.020 1.00 95.12 187 GLU A N 1
ATOM 1416 C CA . GLU A 1 187 ? 15.457 5.401 -9.820 1.00 95.12 187 GLU A CA 1
ATOM 1417 C C . GLU A 1 187 ? 14.065 5.816 -9.319 1.00 95.12 187 GLU A C 1
ATOM 1419 O O . GLU A 1 187 ? 13.813 6.984 -9.016 1.00 95.12 187 GLU A O 1
ATOM 1424 N N . ARG A 1 188 ? 13.122 4.866 -9.232 1.00 93.50 188 ARG A N 1
ATOM 1425 C CA . ARG A 1 188 ? 11.722 5.097 -8.852 1.00 93.50 188 ARG A CA 1
ATOM 1426 C C . ARG A 1 188 ? 11.048 6.126 -9.765 1.00 93.50 188 ARG A C 1
ATOM 1428 O O . ARG A 1 188 ? 10.081 6.766 -9.351 1.00 93.50 188 ARG A O 1
ATOM 1435 N N . ALA A 1 189 ? 11.483 6.256 -11.015 1.00 94.50 189 ALA A N 1
ATOM 1436 C CA . ALA A 1 189 ? 11.017 7.263 -11.970 1.00 94.50 189 ALA A CA 1
ATOM 1437 C C . ALA A 1 189 ? 9.827 6.786 -12.837 1.00 94.50 189 ALA A C 1
ATOM 1439 O O . ALA A 1 189 ? 9.659 7.207 -13.980 1.00 94.50 189 ALA A O 1
ATOM 1440 N N . HIS A 1 190 ? 8.978 5.912 -12.286 1.00 96.06 190 HIS A N 1
ATOM 1441 C CA . HIS A 1 190 ? 7.785 5.360 -12.940 1.00 96.06 190 HIS A CA 1
ATOM 1442 C C . HIS A 1 190 ? 6.554 5.405 -12.018 1.00 96.06 190 HIS A C 1
ATOM 1444 O O . HIS A 1 190 ? 6.673 5.555 -10.791 1.00 96.06 190 HIS A O 1
ATOM 1450 N N . PHE A 1 191 ? 5.367 5.253 -12.612 1.00 97.19 191 PHE A N 1
ATOM 1451 C CA . PHE A 1 191 ? 4.112 5.002 -11.905 1.00 97.19 191 PHE A CA 1
ATOM 1452 C C . PHE A 1 191 ? 3.394 3.778 -12.493 1.00 97.19 191 PHE A C 1
ATOM 1454 O O . PHE A 1 191 ? 2.999 3.777 -13.656 1.00 97.19 191 PHE A O 1
ATOM 1461 N N . GLY A 1 192 ? 3.182 2.744 -11.681 1.00 95.94 192 GLY A N 1
ATOM 1462 C CA . GLY A 1 192 ? 2.525 1.511 -12.106 1.00 95.94 192 GLY A CA 1
ATOM 1463 C C . GLY A 1 192 ? 3.507 0.490 -12.681 1.00 95.94 192 GLY A C 1
ATOM 1464 O O . GLY A 1 192 ? 4.420 0.047 -11.984 1.00 95.94 192 GLY A O 1
ATOM 1465 N N . LYS A 1 193 ? 3.292 0.037 -13.919 1.00 97.50 193 LYS A N 1
ATOM 1466 C CA . LYS A 1 193 ? 4.057 -1.056 -14.542 1.00 97.50 193 LYS A CA 1
ATOM 1467 C C . LYS A 1 193 ? 4.918 -0.576 -15.702 1.00 97.50 193 LYS A C 1
ATOM 1469 O O . LYS A 1 193 ? 4.478 0.208 -16.531 1.00 97.50 193 LYS A O 1
ATOM 1474 N N . ILE A 1 194 ? 6.115 -1.141 -15.790 1.00 97.56 194 ILE A N 1
ATOM 1475 C CA . ILE A 1 194 ? 6.968 -1.086 -16.976 1.00 97.56 194 ILE A CA 1
ATOM 1476 C C . ILE A 1 194 ? 6.829 -2.433 -17.688 1.00 97.56 194 ILE A C 1
ATOM 1478 O O . ILE A 1 194 ? 6.832 -3.476 -17.024 1.00 97.56 194 ILE A O 1
ATOM 1482 N N . LEU A 1 195 ? 6.653 -2.420 -19.008 1.00 97.38 195 LEU A N 1
ATOM 1483 C CA . LEU A 1 195 ? 6.557 -3.633 -19.821 1.00 97.38 195 LEU A CA 1
ATOM 1484 C C . LEU A 1 195 ? 7.753 -3.770 -20.757 1.00 97.38 195 LEU A C 1
ATOM 1486 O O . LEU A 1 195 ? 8.279 -2.772 -21.240 1.00 97.38 195 LEU A O 1
ATOM 1490 N N . LEU A 1 196 ? 8.119 -5.019 -21.040 1.00 97.62 196 LEU A N 1
ATOM 1491 C CA . LEU A 1 196 ? 9.056 -5.379 -22.096 1.00 97.62 196 LEU A CA 1
ATOM 1492 C C . LEU A 1 196 ? 8.285 -6.024 -23.245 1.00 97.62 196 LEU A C 1
ATOM 1494 O O . LEU A 1 196 ? 7.431 -6.886 -23.012 1.00 97.62 196 LEU A O 1
ATOM 1498 N N . LYS A 1 197 ? 8.567 -5.580 -24.467 1.00 96.12 197 LYS A N 1
ATOM 1499 C CA . LYS A 1 197 ? 8.020 -6.132 -25.702 1.00 96.12 197 LYS A CA 1
ATOM 1500 C C . LYS A 1 197 ? 9.072 -7.062 -26.330 1.00 96.12 197 LYS A C 1
ATOM 1502 O O . LYS A 1 197 ? 10.158 -6.561 -26.620 1.00 96.12 197 LYS A O 1
ATOM 1507 N N . PRO A 1 198 ? 8.775 -8.366 -26.485 1.00 90.75 198 PRO A N 1
ATOM 1508 C CA . PRO A 1 198 ? 9.646 -9.308 -27.185 1.00 90.75 198 PRO A CA 1
ATOM 1509 C C . PRO A 1 198 ? 9.907 -8.906 -28.635 1.00 90.75 198 PRO A C 1
ATOM 1511 O O . PRO A 1 198 ? 9.015 -8.252 -29.232 1.00 90.75 198 PRO A O 1
#

Solvent-accessible surface area (backbone atoms only — not comparable to full-atom values): 10387 Å² total; per-residue (Å²): 134,75,48,64,70,31,42,23,30,26,44,31,39,41,53,69,68,63,52,71,49,64,73,38,36,34,35,32,46,47,26,33,36,45,42,19,49,33,35,40,32,53,41,46,74,48,48,28,46,30,38,30,25,25,74,44,69,74,43,37,53,53,33,41,75,53,55,26,76,39,71,43,47,62,73,84,44,59,65,47,60,50,41,27,64,78,38,77,64,53,33,24,44,32,36,45,43,43,47,27,37,86,49,46,54,49,52,64,70,29,33,20,74,66,9,36,38,33,34,63,46,41,77,67,33,85,64,75,74,80,69,62,67,58,38,66,78,32,51,47,44,83,40,84,47,77,61,58,56,73,66,56,37,55,56,55,44,53,39,33,77,71,64,71,43,78,72,51,70,60,49,76,39,51,51,92,42,47,68,60,58,49,50,40,57,74,72,59,74,60,46,36,33,77,44,70,41,128

pLDDT: mean 97.56, std 1.56, range [87.94, 98.94]

Mean predicted aligned error: 2.48 Å

Nearest PDB structures (foldseek):
  2eih-assembly1_A  TM=9.586E-01  e=3.368E-23  Thermus thermophilus HB8
  5k1s-assembly1_B  TM=9.199E-01  e=1.112E-19  Myxococcus xanthus DK 1622
  5k1s-assembly2_D  TM=9.130E-01  e=4.955E-19  Myxococcus xanthus DK 1622
  5k1s-assembly2_C  TM=9.173E-01  e=1.394E-18  Myxococcus xanthus DK 1622
  3uog-assembly1_A  TM=9.257E-01  e=4.363E-16  Sinorhizobium meliloti 1021

Foldseek 3Di:
DQPQFLLQQLLCQQCVFLNAAAAFEEEQEACLEQNNLNNLLVNVVRNYAYEYEHQDPVSQVVSVVSPHPHYDNVNPDDLLVVLCVVVVNQAGQEYEEAQAAPCVASNLSRHGQNHEYEYAHHNPHHDYDDDCCSCVVSVYHYHYTYGHDPVSSVVSVVCVVVVSGDFDEFEEAEPVCVVVQVVCVVVVVGGGDYHYDD